Protein AF-0000000084378505 (afdb_homodimer)

Structure (mmCIF, N/CA/C/O backbone):
data_AF-0000000084378505-model_v1
#
loop_
_entity.id
_entity.type
_entity.pdbx_description
1 polymer Glyoxalase
#
loop_
_atom_site.group_PDB
_atom_site.id
_atom_site.type_symbol
_atom_site.label_atom_id
_atom_site.label_alt_id
_atom_site.label_comp_id
_atom_site.label_asym_id
_atom_site.label_entity_id
_atom_site.label_seq_id
_atom_site.pdbx_PDB_ins_code
_atom_site.Cartn_x
_atom_site.Cartn_y
_atom_site.Cartn_z
_atom_site.occupancy
_atom_site.B_iso_or_equiv
_atom_site.auth_seq_id
_atom_site.auth_comp_id
_atom_site.auth_asym_id
_atom_site.auth_atom_id
_atom_site.pdbx_PDB_model_num
ATOM 1 N N . MET A 1 1 ? 23.75 3.354 15.5 1 45.75 1 MET A N 1
ATOM 2 C CA . MET A 1 1 ? 22.609 3.09 16.359 1 45.75 1 MET A CA 1
ATOM 3 C C . MET A 1 1 ? 21.531 2.301 15.609 1 45.75 1 MET A C 1
ATOM 5 O O . MET A 1 1 ? 21.297 2.543 14.43 1 45.75 1 MET A O 1
ATOM 9 N N . ASN A 1 2 ? 21.234 1.125 16.031 1 55 2 ASN A N 1
ATOM 10 C CA . ASN A 1 2 ? 20.312 0.239 15.328 1 55 2 ASN A CA 1
ATOM 11 C C . ASN A 1 2 ? 18.922 0.862 15.203 1 55 2 ASN A C 1
ATOM 13 O O . ASN A 1 2 ? 18.344 1.305 16.188 1 55 2 ASN A O 1
ATOM 17 N N . ASN A 1 3 ? 18.531 1.315 14.055 1 73.94 3 ASN A N 1
ATOM 18 C CA . ASN A 1 3 ? 17.219 1.909 13.828 1 73.94 3 ASN A CA 1
ATOM 19 C C . ASN A 1 3 ? 16.109 0.903 14.07 1 73.94 3 ASN A C 1
ATOM 21 O O . ASN A 1 3 ? 16.141 -0.218 13.562 1 73.94 3 ASN A O 1
ATOM 25 N N . TYR A 1 4 ? 15.391 1.123 15.188 1 87.62 4 TYR A N 1
ATOM 26 C CA . TYR A 1 4 ? 14.195 0.293 15.336 1 87.62 4 TYR A CA 1
ATOM 27 C C . TYR A 1 4 ? 13.344 0.326 14.07 1 87.62 4 TYR A C 1
ATOM 29 O O . TYR A 1 4 ? 13.102 1.396 13.508 1 87.62 4 TYR A O 1
ATOM 37 N N . PRO A 1 5 ? 13.086 -0.863 13.531 1 93.38 5 PRO A N 1
ATOM 38 C CA . PRO A 1 5 ? 12.297 -0.871 12.297 1 93.38 5 PRO A CA 1
ATOM 39 C C . PRO A 1 5 ? 10.922 -0.224 12.461 1 93.38 5 PRO A C 1
ATOM 41 O O . PRO A 1 5 ? 10.227 -0.49 13.445 1 93.38 5 PRO A O 1
ATOM 44 N N . ARG A 1 6 ? 10.625 0.594 11.641 1 95.56 6 ARG A N 1
ATOM 45 C CA . ARG A 1 6 ? 9.328 1.275 11.688 1 95.56 6 ARG A CA 1
ATOM 46 C C . ARG A 1 6 ? 8.195 0.326 11.312 1 95.56 6 ARG A C 1
ATOM 48 O O . ARG A 1 6 ? 8.383 -0.59 10.508 1 95.56 6 ARG A O 1
ATOM 55 N N . THR A 1 7 ? 7.074 0.613 11.859 1 97.38 7 THR A N 1
ATOM 56 C CA . THR A 1 7 ? 5.887 -0.2 11.617 1 97.38 7 THR A CA 1
ATOM 57 C C . THR A 1 7 ? 5.027 0.407 10.516 1 97.38 7 THR A C 1
ATOM 59 O O . THR A 1 7 ? 5.164 1.59 10.195 1 97.38 7 THR A O 1
ATOM 62 N N . PHE A 1 8 ? 4.266 -0.463 9.898 1 98.44 8 PHE A N 1
ATOM 63 C CA . PHE A 1 8 ? 3.342 -0.087 8.836 1 98.44 8 PHE A CA 1
ATOM 64 C C . PHE A 1 8 ? 2.053 0.487 9.406 1 98.44 8 PHE A C 1
ATOM 66 O O . PHE A 1 8 ? 1.534 -0.019 10.406 1 98.44 8 PHE A O 1
ATOM 73 N N . SER A 1 9 ? 1.542 1.57 8.836 1 98.56 9 SER A N 1
ATOM 74 C CA . SER A 1 9 ? 0.327 2.209 9.336 1 98.56 9 SER A CA 1
ATOM 75 C C . SER A 1 9 ? -0.869 1.892 8.438 1 98.56 9 SER A C 1
ATOM 77 O O . SER A 1 9 ? -1.821 1.242 8.875 1 98.56 9 SER A O 1
ATOM 79 N N . HIS A 1 10 ? -0.812 2.373 7.203 1 98.88 10 HIS A N 1
ATOM 80 C CA . HIS A 1 10 ? -1.982 2.213 6.348 1 98.88 10 HIS A CA 1
ATOM 81 C C . HIS A 1 10 ? -1.616 2.379 4.879 1 98.88 10 HIS A C 1
ATOM 83 O O . HIS A 1 10 ? -0.48 2.73 4.551 1 98.88 10 HIS A O 1
ATOM 89 N N . ILE A 1 11 ? -2.555 2.059 4.012 1 98.88 11 ILE A N 1
ATOM 90 C CA . ILE A 1 11 ? -2.496 2.426 2.6 1 98.88 11 ILE A CA 1
ATOM 91 C C . ILE A 1 11 ? -3.617 3.41 2.275 1 98.88 11 ILE A C 1
ATOM 93 O O . ILE A 1 11 ? -4.625 3.469 2.982 1 98.88 11 ILE A O 1
ATOM 97 N N . GLY A 1 12 ? -3.375 4.16 1.251 1 98.81 12 GLY A N 1
ATOM 98 C CA . GLY A 1 12 ? -4.406 4.973 0.628 1 98.81 12 GLY A CA 1
ATOM 99 C C . GLY A 1 12 ? -4.797 4.484 -0.754 1 98.81 12 GLY A C 1
ATOM 100 O O . GLY A 1 12 ? -3.934 4.23 -1.597 1 98.81 12 GLY A O 1
ATOM 101 N N . ILE A 1 13 ? -6.086 4.363 -1.001 1 98.81 13 ILE A N 1
ATOM 102 C CA . ILE A 1 13 ? -6.562 3.951 -2.318 1 98.81 13 ILE A CA 1
ATOM 103 C C . ILE A 1 13 ? -7.582 4.961 -2.838 1 98.81 13 ILE A C 1
ATOM 105 O O . ILE A 1 13 ? -8.289 5.602 -2.053 1 98.81 13 ILE A O 1
ATOM 109 N N . SER A 1 14 ? -7.574 5.102 -4.137 1 98.69 14 SER A N 1
ATOM 110 C CA . SER A 1 14 ? -8.57 5.902 -4.836 1 98.69 14 SER A CA 1
ATOM 111 C C . SER A 1 14 ? -9.562 5.016 -5.586 1 98.69 14 SER A C 1
ATOM 113 O O . SER A 1 14 ? -9.164 4.059 -6.25 1 98.69 14 SER A O 1
ATOM 115 N N . VAL A 1 15 ? -10.805 5.316 -5.43 1 98.75 15 VAL A N 1
ATOM 116 C CA . VAL A 1 15 ? -11.875 4.555 -6.062 1 98.75 15 VAL A CA 1
ATOM 117 C C . VAL A 1 15 ? -12.898 5.512 -6.684 1 98.75 15 VAL A C 1
ATOM 119 O O . VAL A 1 15 ? -12.961 6.684 -6.309 1 98.75 15 VAL A O 1
ATOM 122 N N . PRO A 1 16 ? -13.734 5.027 -7.598 1 98.56 16 PRO A N 1
ATOM 123 C CA . PRO A 1 16 ? -14.727 5.895 -8.227 1 98.56 16 PRO A CA 1
ATOM 124 C C . PRO A 1 16 ? -15.961 6.109 -7.352 1 98.56 16 PRO A C 1
ATOM 126 O O . PRO A 1 16 ? -16.75 7.027 -7.598 1 98.56 16 PRO A O 1
ATOM 129 N N . ASP A 1 17 ? -16.219 5.23 -6.367 1 98.56 17 ASP A N 1
ATOM 130 C CA . ASP A 1 17 ? -17.391 5.277 -5.496 1 98.56 17 ASP A CA 1
ATOM 131 C C . ASP A 1 17 ? -17.078 4.711 -4.117 1 98.56 17 ASP A C 1
ATOM 133 O O . ASP A 1 17 ? -17.016 3.494 -3.938 1 98.56 17 ASP A O 1
ATOM 137 N N . VAL A 1 18 ? -16.969 5.574 -3.135 1 98.62 18 VAL A N 1
ATOM 138 C CA . VAL A 1 18 ? -16.5 5.18 -1.812 1 98.62 18 VAL A CA 1
ATOM 139 C C . VAL A 1 18 ? -17.547 4.32 -1.121 1 98.62 18 VAL A C 1
ATOM 141 O O . VAL A 1 18 ? -17.219 3.379 -0.397 1 98.62 18 VAL A O 1
ATOM 144 N N . GLU A 1 19 ? -18.812 4.645 -1.276 1 98.69 19 GLU A N 1
ATOM 145 C CA . GLU A 1 19 ? -19.875 3.859 -0.655 1 98.69 19 GLU A CA 1
ATOM 146 C C . GLU A 1 19 ? -19.844 2.408 -1.127 1 98.69 19 GLU A C 1
ATOM 148 O O . GLU A 1 19 ? -19.891 1.484 -0.313 1 98.69 19 GLU A O 1
ATOM 153 N N . LYS A 1 20 ? -19.719 2.211 -2.387 1 98.75 20 LYS A N 1
ATOM 154 C CA . LYS A 1 20 ? -19.641 0.866 -2.951 1 98.75 20 LYS A CA 1
ATOM 155 C C . LYS A 1 20 ? -18.359 0.164 -2.529 1 98.75 20 LYS A C 1
ATOM 157 O O . LYS A 1 20 ? -18.344 -1.052 -2.322 1 98.75 20 LYS A O 1
ATOM 162 N N . ALA A 1 21 ? -17.281 0.935 -2.463 1 98.75 21 ALA A N 1
ATOM 163 C CA . ALA A 1 21 ? -16.016 0.35 -2.029 1 98.75 21 ALA A CA 1
ATOM 164 C C . ALA A 1 21 ? -16.109 -0.158 -0.593 1 98.75 21 ALA A C 1
ATOM 166 O O . ALA A 1 21 ? -15.664 -1.27 -0.291 1 98.75 21 ALA A O 1
ATOM 167 N N . VAL A 1 22 ? -16.656 0.656 0.272 1 98.38 22 VAL A N 1
ATOM 168 C CA . VAL A 1 22 ? -16.812 0.261 1.668 1 98.38 22 VAL A CA 1
ATOM 169 C C . VAL A 1 22 ? -17.672 -1.001 1.755 1 98.38 22 VAL A C 1
ATOM 171 O O . VAL A 1 22 ? -17.359 -1.916 2.521 1 98.38 22 VAL A O 1
ATOM 174 N N . GLU A 1 23 ? -18.703 -1.038 0.984 1 98 23 GLU A N 1
ATOM 175 C CA . GLU A 1 23 ? -19.562 -2.225 0.951 1 98 23 GLU A CA 1
ATOM 176 C C . GLU A 1 23 ? -18.781 -3.453 0.493 1 98 23 GLU A C 1
ATOM 178 O O . GLU A 1 23 ? -18.844 -4.512 1.118 1 98 23 GLU A O 1
ATOM 183 N N . PHE A 1 24 ? -18.031 -3.338 -0.572 1 98.5 24 PHE A N 1
ATOM 184 C CA . PHE A 1 24 ? -17.25 -4.441 -1.103 1 98.5 24 PHE A CA 1
ATOM 185 C C . PHE A 1 24 ? -16.234 -4.934 -0.07 1 98.5 24 PHE A C 1
ATOM 187 O O . PHE A 1 24 ? -16.203 -6.121 0.253 1 98.5 24 PHE A O 1
ATOM 194 N N . TYR A 1 25 ? -15.422 -4.059 0.493 1 98.44 25 TYR A N 1
ATOM 195 C CA . TYR A 1 25 ? -14.328 -4.457 1.37 1 98.44 25 TYR A CA 1
ATOM 196 C C . TYR A 1 25 ? -14.852 -4.945 2.713 1 98.44 25 TYR A C 1
ATOM 198 O O . TYR A 1 25 ? -14.25 -5.816 3.344 1 98.44 25 TYR A O 1
ATOM 206 N N . SER A 1 26 ? -16 -4.406 3.146 1 97.44 26 SER A N 1
ATOM 207 C CA . SER A 1 26 ? -16.641 -4.934 4.352 1 97.44 26 SER A CA 1
ATOM 208 C C . SER A 1 26 ? -17.156 -6.352 4.133 1 97.44 26 SER A C 1
ATOM 210 O O . SER A 1 26 ? -16.906 -7.242 4.945 1 97.44 26 SER A O 1
ATOM 212 N N . SER A 1 27 ? -17.781 -6.602 3.047 1 97.19 27 SER A N 1
ATOM 213 C CA . SER A 1 27 ? -18.453 -7.875 2.787 1 97.19 27 SER A CA 1
ATOM 214 C C . SER A 1 27 ? -17.453 -8.945 2.371 1 97.19 27 SER A C 1
ATOM 216 O O . SER A 1 27 ? -17.578 -10.109 2.768 1 97.19 27 SER A O 1
ATOM 218 N N . VAL A 1 28 ? -16.469 -8.578 1.623 1 98 28 VAL A N 1
ATOM 219 C CA . VAL A 1 28 ? -15.586 -9.555 1.002 1 98 28 VAL A CA 1
ATOM 220 C C . VAL A 1 28 ? -14.359 -9.773 1.883 1 98 28 VAL A C 1
ATOM 222 O O . VAL A 1 28 ? -13.945 -10.906 2.115 1 98 28 VAL A O 1
ATOM 225 N N . MET A 1 29 ? -13.828 -8.695 2.398 1 98 29 MET A N 1
ATOM 226 C CA . MET A 1 29 ? -12.602 -8.781 3.189 1 98 29 MET A CA 1
ATOM 227 C C . MET A 1 29 ? -12.922 -8.836 4.68 1 98 29 MET A C 1
ATOM 229 O O . MET A 1 29 ? -12.07 -9.211 5.488 1 98 29 MET A O 1
ATOM 233 N N . GLY A 1 30 ? -14.141 -8.367 5.055 1 97.44 30 GLY A N 1
ATOM 234 C CA . GLY A 1 30 ? -14.516 -8.312 6.461 1 97.44 30 GLY A CA 1
ATOM 235 C C . GLY A 1 30 ? -13.906 -7.133 7.195 1 97.44 30 GLY A C 1
ATOM 236 O O . GLY A 1 30 ? -13.859 -7.125 8.43 1 97.44 30 GLY A O 1
ATOM 237 N N . TRP A 1 31 ? -13.422 -6.172 6.531 1 97.44 31 TRP A N 1
ATOM 238 C CA . TRP A 1 31 ? -12.727 -5.066 7.184 1 97.44 31 TRP A CA 1
ATOM 239 C C . TRP A 1 31 ? -13.703 -4.195 7.965 1 97.44 31 TRP A C 1
ATOM 241 O O . TRP A 1 31 ? -14.867 -4.051 7.578 1 97.44 31 TRP A O 1
ATOM 251 N N . TYR A 1 32 ? -13.164 -3.619 9.039 1 95.44 32 TYR A N 1
ATOM 252 C CA . TYR A 1 32 ? -13.961 -2.775 9.922 1 95.44 32 TYR A CA 1
ATOM 253 C C . TYR A 1 32 ? -14.031 -1.348 9.391 1 95.44 32 TYR A C 1
ATOM 255 O O . TYR A 1 32 ? -13.016 -0.769 9.008 1 95.44 32 TYR A O 1
ATOM 263 N N . GLN A 1 33 ? -15.227 -0.842 9.398 1 95.12 33 GLN A N 1
ATOM 264 C CA . GLN A 1 33 ? -15.352 0.58 9.094 1 95.12 33 GLN A CA 1
ATOM 265 C C . GLN A 1 33 ? -15.07 1.43 10.328 1 95.12 33 GLN A C 1
ATOM 267 O O . GLN A 1 33 ? -15.688 1.242 11.375 1 95.12 33 GLN A O 1
ATOM 272 N N . ILE A 1 34 ? -14.148 2.301 10.242 1 94.88 34 ILE A N 1
ATOM 273 C CA . ILE A 1 34 ? -13.742 3.156 11.352 1 94.88 34 ILE A CA 1
ATOM 274 C C . ILE A 1 34 ? -14.406 4.523 11.219 1 94.88 34 ILE A C 1
ATOM 276 O O . ILE A 1 34 ? -14.688 5.18 12.227 1 94.88 34 ILE A O 1
ATOM 280 N N . MET A 1 35 ? -14.523 4.953 10.047 1 95.06 35 MET A N 1
ATOM 281 C CA . MET A 1 35 ? -15.18 6.211 9.703 1 95.06 35 MET A CA 1
ATOM 282 C C . MET A 1 35 ? -16.031 6.055 8.438 1 95.06 35 MET A C 1
ATOM 284 O O . MET A 1 35 ? -15.539 5.574 7.418 1 95.06 35 MET A O 1
ATOM 288 N N . LYS A 1 36 ? -17.312 6.426 8.508 1 96.5 36 LYS A N 1
ATOM 289 C CA . LYS A 1 36 ? -18.219 6.324 7.371 1 96.5 36 LYS A CA 1
ATOM 290 C C . LYS A 1 36 ? -17.828 7.309 6.27 1 96.5 36 LYS A C 1
ATOM 292 O O . LYS A 1 36 ? -17.172 8.312 6.531 1 96.5 36 LYS A O 1
ATOM 297 N N . PRO A 1 37 ? -18.281 6.926 5.07 1 97.81 37 PRO A N 1
ATOM 298 C CA . PRO A 1 37 ? -18.016 7.891 4 1 97.81 37 PRO A CA 1
ATOM 299 C C . PRO A 1 37 ? -18.453 9.312 4.367 1 97.81 37 PRO A C 1
ATOM 301 O O . PRO A 1 37 ? -19.594 9.523 4.793 1 97.81 37 PRO A O 1
ATOM 304 N N . THR A 1 38 ? -17.547 10.211 4.238 1 97.25 38 THR A N 1
ATOM 305 C CA . THR A 1 38 ? -17.734 11.602 4.621 1 97.25 38 THR A CA 1
ATOM 306 C C . THR A 1 38 ? -17.25 12.539 3.525 1 97.25 38 THR A C 1
ATOM 308 O O . THR A 1 38 ? -16.188 12.32 2.938 1 97.25 38 THR A O 1
ATOM 311 N N . VAL A 1 39 ? -18.031 13.57 3.285 1 97.38 39 VAL A N 1
ATOM 312 C CA . VAL A 1 39 ? -17.656 14.555 2.271 1 97.38 39 VAL A CA 1
ATOM 313 C C . VAL A 1 39 ? -16.734 15.602 2.879 1 97.38 39 VAL A C 1
ATOM 315 O O . VAL A 1 39 ? -17.016 16.156 3.943 1 97.38 39 VAL A O 1
ATOM 318 N N . ILE A 1 40 ? -15.617 15.812 2.26 1 96.94 40 ILE A N 1
ATOM 319 C CA . ILE A 1 40 ? -14.711 16.906 2.6 1 96.94 40 ILE A CA 1
ATOM 320 C C . ILE A 1 40 ? -14.781 17.984 1.53 1 96.94 40 ILE A C 1
ATOM 322 O O . ILE A 1 40 ? -14.562 17.719 0.347 1 96.94 40 ILE A O 1
ATOM 326 N N . THR A 1 41 ? -15.125 19.156 1.954 1 97.44 41 THR A N 1
ATOM 327 C CA . THR A 1 41 ? -15.219 20.281 1.037 1 97.44 41 THR A CA 1
ATOM 328 C C . THR A 1 41 ? -13.977 21.156 1.132 1 97.44 41 THR A C 1
ATOM 330 O O . THR A 1 41 ? -13.484 21.438 2.229 1 97.44 41 THR A O 1
ATOM 333 N N . GLU A 1 42 ? -13.531 21.547 -0.02 1 97.25 42 GLU A N 1
ATOM 334 C CA . GLU A 1 42 ? -12.336 22.391 -0.059 1 97.25 42 GLU A CA 1
ATOM 335 C C . GLU A 1 42 ? -12.555 23.688 0.693 1 97.25 42 GLU A C 1
ATOM 337 O O . GLU A 1 42 ? -13.516 24.422 0.422 1 97.25 42 GLU A O 1
ATOM 342 N N . GLU A 1 43 ? -11.727 23.938 1.638 1 95.94 43 GLU A N 1
ATOM 343 C CA . GLU A 1 43 ? -11.68 25.172 2.424 1 95.94 43 GLU A CA 1
ATOM 344 C C . GLU A 1 43 ? -10.336 25.328 3.127 1 95.94 43 GLU A C 1
ATOM 346 O O . GLU A 1 43 ? -9.523 24.391 3.129 1 95.94 43 GLU A O 1
ATOM 351 N N . SER A 1 44 ? -10.016 26.453 3.521 1 94.25 44 SER A N 1
ATOM 352 C CA . SER A 1 44 ? -8.703 26.672 4.121 1 94.25 44 SER A CA 1
ATOM 353 C C . SER A 1 44 ? -8.828 27.109 5.574 1 94.25 44 SER A C 1
ATOM 355 O O . SER A 1 44 ? -7.824 27.453 6.211 1 94.25 44 SER A O 1
ATOM 357 N N . ASP A 1 45 ? -9.953 27.078 6.16 1 94.44 45 ASP A N 1
ATOM 358 C CA . ASP A 1 45 ? -10.195 27.688 7.465 1 94.44 45 ASP A CA 1
ATOM 359 C C . ASP A 1 45 ? -9.906 26.688 8.594 1 94.44 45 ASP A C 1
ATOM 361 O O . ASP A 1 45 ? -9.734 27.094 9.75 1 94.44 45 ASP A O 1
ATOM 365 N N . THR A 1 46 ? -10.008 25.469 8.32 1 91.62 46 THR A N 1
ATOM 366 C CA . THR A 1 46 ? -9.797 24.438 9.344 1 91.62 46 THR A CA 1
ATOM 367 C C . THR A 1 46 ? -8.453 23.75 9.148 1 91.62 46 THR A C 1
ATOM 369 O O . THR A 1 46 ? -7.902 23.75 8.047 1 91.62 46 THR A O 1
ATOM 372 N N . PRO A 1 47 ? -7.918 23.094 10.203 1 90.12 47 PRO A N 1
ATOM 373 C CA . PRO A 1 47 ? -6.676 22.328 10.078 1 90.12 47 PRO A CA 1
ATOM 374 C C . PRO A 1 47 ? -6.766 21.219 9.031 1 90.12 47 PRO A C 1
ATOM 376 O O . PRO A 1 47 ? -5.832 21.031 8.25 1 90.12 47 PRO A O 1
ATOM 379 N N . ILE A 1 48 ? -7.828 20.578 9.008 1 88.81 48 ILE A N 1
ATOM 380 C CA . ILE A 1 48 ? -8.008 19.469 8.07 1 88.81 48 ILE A CA 1
ATOM 381 C C . ILE A 1 48 ? -8.07 20.016 6.645 1 88.81 48 ILE A C 1
ATOM 383 O O . ILE A 1 48 ? -7.496 19.438 5.723 1 88.81 48 ILE A O 1
ATOM 387 N N . GLY A 1 49 ? -8.805 21.109 6.516 1 93.31 49 GLY A N 1
ATOM 388 C CA . GLY A 1 49 ? -8.844 21.75 5.211 1 93.31 49 GLY A CA 1
ATOM 389 C C . GLY A 1 49 ? -7.473 22.156 4.699 1 93.31 49 GLY A C 1
ATOM 390 O O . GLY A 1 49 ? -7.141 21.906 3.537 1 93.31 49 GLY A O 1
ATOM 391 N N . GLN A 1 50 ? -6.715 22.75 5.523 1 94.44 50 GLN A N 1
ATOM 392 C CA . GLN A 1 50 ? -5.359 23.141 5.164 1 94.44 50 GLN A CA 1
ATOM 393 C C . GLN A 1 50 ? -4.5 21.922 4.828 1 94.44 50 GLN A C 1
ATOM 395 O O . GLN A 1 50 ? -3.705 21.969 3.889 1 94.44 50 GLN A O 1
ATOM 400 N N . MET A 1 51 ? -4.645 20.938 5.637 1 95.38 51 MET A N 1
ATOM 401 C CA . MET A 1 51 ? -3.91 19.703 5.398 1 95.38 51 MET A CA 1
ATOM 402 C C . MET A 1 51 ? -4.219 19.141 4.012 1 95.38 51 MET A C 1
ATOM 404 O O . MET A 1 51 ? -3.307 18.766 3.271 1 95.38 51 MET A O 1
ATOM 408 N N . CYS A 1 52 ? -5.453 19.078 3.641 1 96 52 CYS A N 1
ATOM 409 C CA . CYS A 1 52 ? -5.863 18.578 2.336 1 96 52 CYS A CA 1
ATOM 410 C C . CYS A 1 52 ? -5.27 19.422 1.211 1 96 52 CYS A C 1
ATOM 412 O O . CYS A 1 52 ? -4.828 18.875 0.195 1 96 52 CYS A O 1
ATOM 414 N N . ILE A 1 53 ? -5.293 20.734 1.381 1 96.44 53 ILE A N 1
ATOM 415 C CA . ILE A 1 53 ? -4.73 21.625 0.376 1 96.44 53 ILE A CA 1
ATOM 416 C C . ILE A 1 53 ? -3.229 21.391 0.257 1 96.44 53 ILE A C 1
ATOM 418 O O . ILE A 1 53 ? -2.678 21.406 -0.846 1 96.44 53 ILE A O 1
ATOM 422 N N . ASP A 1 54 ? -2.527 21.203 1.395 1 96.69 54 ASP A N 1
ATOM 423 C CA . ASP A 1 54 ? -1.098 20.922 1.385 1 96.69 54 ASP A CA 1
ATOM 424 C C . ASP A 1 54 ? -0.803 19.641 0.605 1 96.69 54 ASP A C 1
ATOM 426 O O . ASP A 1 54 ? 0.233 19.531 -0.054 1 96.69 54 ASP A O 1
ATOM 430 N N . VAL A 1 55 ? -1.688 18.656 0.677 1 95.19 55 VAL A N 1
ATOM 431 C CA . VAL A 1 55 ? -1.46 17.344 0.101 1 95.19 55 VAL A CA 1
ATOM 432 C C . VAL A 1 55 ? -1.85 17.344 -1.375 1 95.19 55 VAL A C 1
ATOM 434 O O . VAL A 1 55 ? -1.088 16.875 -2.227 1 95.19 55 VAL A O 1
ATOM 437 N N . PHE A 1 56 ? -3.018 17.875 -1.719 1 95.81 56 PHE A N 1
ATOM 438 C CA . PHE A 1 56 ? -3.627 17.656 -3.025 1 95.81 56 PHE A CA 1
ATOM 439 C C . PHE A 1 56 ? -3.602 18.922 -3.861 1 95.81 56 PHE A C 1
ATOM 441 O O . PHE A 1 56 ? -3.988 18.922 -5.031 1 95.81 56 PHE A O 1
ATOM 448 N N . GLY A 1 57 ? -3.104 20.031 -3.252 1 95.25 57 GLY A N 1
ATOM 449 C CA . GLY A 1 57 ? -3.221 21.328 -3.916 1 95.25 57 GLY A CA 1
ATOM 450 C C . GLY A 1 57 ? -4.609 21.922 -3.816 1 95.25 57 GLY A C 1
ATOM 451 O O . GLY A 1 57 ? -5.336 21.656 -2.855 1 95.25 57 GLY A O 1
ATOM 452 N N . SER A 1 58 ? -4.891 22.859 -4.711 1 95.56 58 SER A N 1
ATOM 453 C CA . SER A 1 58 ? -6.188 23.531 -4.75 1 95.56 58 SER A CA 1
ATOM 454 C C . SER A 1 58 ? -6.973 23.141 -6 1 95.56 58 SER A C 1
ATOM 456 O O . SER A 1 58 ? -6.418 22.531 -6.922 1 95.56 58 SER A O 1
ATOM 458 N N . GLY A 1 59 ? -8.312 23.328 -5.918 1 94.62 59 GLY A N 1
ATOM 459 C CA . GLY A 1 59 ? -9.117 23.141 -7.113 1 94.62 59 GLY A CA 1
ATOM 460 C C . GLY A 1 59 ? -9.812 21.797 -7.172 1 94.62 59 GLY A C 1
ATOM 461 O O . GLY A 1 59 ? -10.375 21.422 -8.203 1 94.62 59 GLY A O 1
ATOM 462 N N . TRP A 1 60 ? -9.758 21.062 -6.039 1 92.62 60 TRP A N 1
ATOM 463 C CA . TRP A 1 60 ? -10.367 19.734 -6.055 1 92.62 60 TRP A CA 1
ATOM 464 C C . TRP A 1 60 ? -11.828 19.797 -5.621 1 92.62 60 TRP A C 1
ATOM 466 O O . TRP A 1 60 ? -12.578 18.844 -5.789 1 92.62 60 TRP A O 1
ATOM 476 N N . GLY A 1 61 ? -12.336 21 -5.145 1 95.75 61 GLY A N 1
ATOM 477 C CA . GLY A 1 61 ? -13.727 21.203 -4.785 1 95.75 61 GLY A CA 1
ATOM 478 C C . GLY A 1 61 ? -14.172 20.359 -3.604 1 95.75 61 GLY A C 1
ATOM 479 O O . GLY A 1 61 ? -14.25 20.859 -2.477 1 95.75 61 GLY A O 1
ATOM 480 N N . SER A 1 62 ? -14.422 19.141 -3.805 1 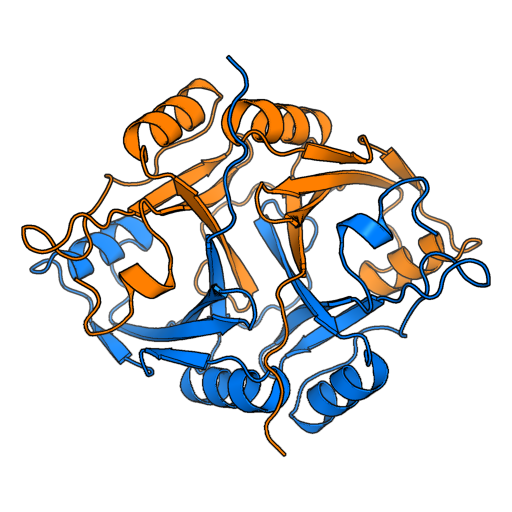97.56 62 SER A N 1
ATOM 481 C CA . SER A 1 62 ? -14.758 18.219 -2.727 1 97.56 62 SER A CA 1
ATOM 482 C C . SER A 1 62 ? -14.359 16.781 -3.074 1 97.56 62 SER A C 1
ATOM 484 O O . SER A 1 62 ? -14.125 16.469 -4.242 1 97.56 62 SER A O 1
ATOM 486 N N . PHE A 1 63 ? -14.234 16.016 -2.066 1 98.12 63 PHE A N 1
ATOM 487 C CA . PHE A 1 63 ? -14.078 14.578 -2.219 1 98.12 63 PHE A CA 1
ATOM 488 C C . PHE A 1 63 ? -14.734 13.836 -1.063 1 98.12 63 PHE A C 1
ATOM 490 O O . PHE A 1 63 ? -15.172 14.453 -0.088 1 98.12 63 PHE A O 1
ATOM 497 N N . LYS A 1 64 ? -14.953 12.586 -1.209 1 98.38 64 LYS A N 1
ATOM 498 C CA . LYS A 1 64 ? -15.422 11.727 -0.127 1 98.38 64 LYS A CA 1
ATOM 499 C C . LYS A 1 64 ? -14.297 10.836 0.391 1 98.38 64 LYS A C 1
ATOM 501 O O . LYS A 1 64 ? -13.43 10.422 -0.374 1 98.38 64 LYS A O 1
ATOM 506 N N . ILE A 1 65 ? -14.383 10.531 1.632 1 98.19 65 ILE A N 1
ATOM 507 C CA . ILE A 1 65 ? -13.352 9.711 2.252 1 98.19 65 ILE A CA 1
ATOM 508 C C . ILE A 1 65 ? -13.992 8.75 3.256 1 98.19 65 ILE A C 1
ATOM 510 O O . ILE A 1 65 ? -14.992 9.094 3.896 1 98.19 65 ILE A O 1
ATOM 514 N N . ALA A 1 66 ? -13.523 7.586 3.357 1 98.19 66 ALA A N 1
ATOM 515 C CA . ALA A 1 66 ? -13.852 6.617 4.398 1 98.19 66 ALA A CA 1
ATOM 516 C C . ALA A 1 66 ? -12.586 5.953 4.949 1 98.19 66 ALA A C 1
ATOM 518 O O . ALA A 1 66 ? -11.555 5.914 4.277 1 98.19 66 ALA A O 1
ATOM 519 N N . HIS A 1 67 ? -12.641 5.516 6.168 1 97.88 67 HIS A N 1
ATOM 520 C CA . HIS A 1 67 ? -11.523 4.82 6.805 1 97.88 67 HIS A CA 1
ATOM 521 C C . HIS A 1 67 ? -11.945 3.434 7.281 1 97.88 67 HIS A C 1
ATOM 523 O O . HIS A 1 67 ? -12.977 3.281 7.934 1 97.88 67 HIS A O 1
ATOM 529 N N . MET A 1 68 ? -11.156 2.475 6.934 1 97.81 68 MET A N 1
ATOM 530 C CA . MET A 1 68 ? -11.367 1.101 7.383 1 97.81 68 MET A CA 1
ATOM 531 C C . MET A 1 68 ? -10.102 0.539 8.023 1 97.81 68 MET A C 1
ATOM 533 O O . MET A 1 68 ? -9.031 1.148 7.945 1 97.81 68 MET A O 1
ATOM 537 N N . SER A 1 69 ? -10.234 -0.589 8.711 1 97.38 69 SER A N 1
ATOM 538 C CA . SER A 1 69 ? -9.117 -1.296 9.328 1 97.38 69 SER A CA 1
ATOM 539 C C . SER A 1 69 ? -9.188 -2.793 9.047 1 97.38 69 SER A C 1
ATOM 541 O O . SER A 1 69 ? -10.266 -3.389 9.086 1 97.38 69 SER A O 1
ATOM 543 N N . THR A 1 70 ? -8 -3.375 8.82 1 97.62 70 THR A N 1
ATOM 544 C CA . THR A 1 70 ? -7.902 -4.816 8.625 1 97.62 70 THR A CA 1
ATOM 545 C C . THR A 1 70 ? -7.914 -5.547 9.969 1 97.62 70 THR A C 1
ATOM 547 O O . THR A 1 70 ? -7.926 -4.918 11.023 1 97.62 70 THR A O 1
ATOM 550 N N . GLY A 1 71 ? -7.906 -6.859 9.875 1 94.5 71 GLY A N 1
ATOM 551 C CA . GLY A 1 71 ? -7.949 -7.68 11.07 1 94.5 71 GLY A CA 1
ATOM 552 C C . GLY A 1 71 ? -6.723 -7.516 11.953 1 94.5 71 GLY A C 1
ATOM 553 O O . GLY A 1 71 ? -6.75 -7.848 13.141 1 94.5 71 GLY A O 1
ATOM 554 N N . ASP A 1 72 ? -5.672 -7.008 11.391 1 95.69 72 ASP A N 1
ATOM 555 C CA . ASP A 1 72 ? -4.418 -6.832 12.117 1 95.69 72 ASP A CA 1
ATOM 556 C C . ASP A 1 72 ? -4.051 -5.355 12.234 1 95.69 72 ASP A C 1
ATOM 558 O O . ASP A 1 72 ? -2.871 -5.004 12.305 1 95.69 72 ASP A O 1
ATOM 562 N N . ARG A 1 73 ? -5.012 -4.43 12.039 1 95.19 73 ARG A N 1
ATOM 563 C CA . ARG A 1 73 ? -4.957 -3.031 12.461 1 95.19 73 ARG A CA 1
ATOM 564 C C . ARG A 1 73 ? -4.238 -2.176 11.422 1 95.19 73 ARG A C 1
ATOM 566 O O . ARG A 1 73 ? -3.758 -1.084 11.734 1 95.19 73 ARG A O 1
ATOM 573 N N . ILE A 1 74 ? -4.055 -2.727 10.258 1 98.25 74 ILE A N 1
ATOM 574 C CA . ILE A 1 74 ? -3.592 -1.89 9.156 1 98.25 74 ILE A CA 1
ATOM 575 C C . ILE A 1 74 ? -4.758 -1.073 8.602 1 98.25 74 ILE A C 1
ATOM 577 O O . ILE A 1 74 ? -5.832 -1.618 8.336 1 98.25 74 ILE A O 1
ATOM 581 N N . GLY A 1 75 ? -4.527 0.248 8.477 1 98.38 75 GLY A N 1
ATOM 582 C CA . GLY A 1 75 ? -5.57 1.123 7.965 1 98.38 75 GLY A CA 1
ATOM 583 C C . GLY A 1 75 ? -5.715 1.05 6.453 1 98.38 75 GLY A C 1
ATOM 584 O O . GLY A 1 75 ? -4.73 0.834 5.742 1 98.38 75 GLY A O 1
ATOM 585 N N . VAL A 1 76 ? -6.906 1.253 5.984 1 98.69 76 VAL A N 1
ATOM 586 C CA . VAL A 1 76 ? -7.215 1.463 4.574 1 98.69 76 VAL A CA 1
ATOM 587 C C . VAL A 1 76 ? -7.98 2.773 4.402 1 98.69 76 VAL A C 1
ATOM 589 O O . VAL A 1 76 ? -9.148 2.873 4.789 1 98.69 76 VAL A O 1
ATOM 592 N N . GLU A 1 77 ? -7.289 3.742 3.904 1 98.75 77 GLU A N 1
ATOM 593 C CA . GLU A 1 77 ? -7.859 5.051 3.592 1 98.75 77 GLU A CA 1
ATOM 594 C C . GLU A 1 77 ? -8.43 5.078 2.18 1 98.75 77 GLU A C 1
ATOM 596 O O . GLU A 1 77 ? -7.703 4.883 1.204 1 98.75 77 GLU A O 1
ATOM 601 N N . ILE A 1 78 ? -9.75 5.309 2.061 1 98.81 78 ILE A N 1
ATOM 602 C CA . ILE A 1 78 ? -10.414 5.199 0.767 1 98.81 78 ILE A CA 1
ATOM 603 C C . ILE A 1 78 ? -10.906 6.574 0.323 1 98.81 78 ILE A C 1
ATOM 605 O O . ILE A 1 78 ? -11.703 7.211 1.017 1 98.81 78 ILE A O 1
ATOM 609 N N . PHE A 1 79 ? -10.445 6.992 -0.879 1 98.75 79 PHE A N 1
ATOM 610 C CA . PHE A 1 79 ? -10.805 8.297 -1.421 1 98.75 79 PHE A CA 1
ATOM 611 C C . PHE A 1 79 ? -11.68 8.141 -2.66 1 98.75 79 PHE A C 1
ATOM 613 O O . PHE A 1 79 ? -11.461 7.246 -3.477 1 98.75 79 PHE A O 1
ATOM 620 N N . GLU A 1 80 ? -12.633 8.984 -2.773 1 98.75 80 GLU A N 1
ATOM 621 C CA . GLU A 1 80 ? -13.359 9.242 -4.016 1 98.75 80 GLU A CA 1
ATOM 622 C C . GLU A 1 80 ? -13.195 10.688 -4.461 1 98.75 80 GLU A C 1
ATOM 624 O O . GLU A 1 80 ? -13.766 11.594 -3.855 1 98.75 80 GLU A O 1
ATOM 629 N N . PHE A 1 81 ? -12.445 10.844 -5.508 1 98.25 81 PHE A N 1
ATOM 630 C CA . PHE A 1 81 ? -12.273 12.172 -6.082 1 98.25 81 PHE A CA 1
ATOM 631 C C . PHE A 1 81 ? -13.227 12.383 -7.25 1 98.25 81 PHE A C 1
ATOM 633 O O . PHE A 1 81 ? -13.539 11.438 -7.984 1 98.25 81 PHE A O 1
ATOM 640 N N . LYS A 1 82 ? -13.609 13.617 -7.488 1 96.69 82 LYS A N 1
ATOM 641 C CA . LYS A 1 82 ? -14.57 13.945 -8.539 1 96.69 82 LYS A CA 1
ATOM 642 C C . LYS A 1 82 ? -14.008 13.594 -9.914 1 96.69 82 LYS A C 1
ATOM 644 O O . LYS A 1 82 ? -14.758 13.172 -10.805 1 96.69 82 LYS A O 1
ATOM 649 N N . ASN A 1 83 ? -12.766 13.75 -10.109 1 96.81 83 ASN A N 1
ATOM 650 C CA . ASN A 1 83 ? -12.133 13.5 -11.398 1 96.81 83 ASN A CA 1
ATOM 651 C C . ASN A 1 83 ? -11.469 12.125 -11.445 1 96.81 83 ASN A C 1
ATOM 653 O O . ASN A 1 83 ? -10.477 11.938 -12.148 1 96.81 83 ASN A O 1
ATOM 657 N N . ASN A 1 84 ? -11.977 11.227 -10.656 1 97.88 84 ASN A N 1
ATOM 658 C CA . ASN A 1 84 ? -11.422 9.883 -10.656 1 97.88 84 ASN A CA 1
ATOM 659 C C . ASN A 1 84 ? -11.336 9.312 -12.07 1 97.88 84 ASN A C 1
ATOM 661 O O . ASN A 1 84 ? -12.25 9.5 -12.875 1 97.88 84 ASN A O 1
ATOM 665 N N . GLU A 1 85 ? -10.227 8.578 -12.312 1 96.75 85 GLU A N 1
ATOM 666 C CA . GLU A 1 85 ? -9.984 7.938 -13.602 1 96.75 85 GLU A CA 1
ATOM 667 C C . GLU A 1 85 ? -9.68 6.449 -13.422 1 96.75 85 GLU A C 1
ATOM 669 O O . GLU A 1 85 ? -8.844 6.07 -12.602 1 96.75 85 GLU A O 1
ATOM 674 N N . ARG A 1 86 ? -10.375 5.633 -14.156 1 91.94 86 ARG A N 1
ATOM 675 C CA . ARG A 1 86 ? -10.062 4.207 -14.188 1 91.94 86 ARG A CA 1
ATOM 676 C C . ARG A 1 86 ? -8.734 3.949 -14.891 1 91.94 86 ARG A C 1
ATOM 678 O O . ARG A 1 86 ? -8.469 4.512 -15.953 1 91.94 86 ARG A O 1
ATOM 685 N N . PRO A 1 87 ? -8.008 3.172 -14.258 1 86.25 87 PRO A N 1
ATOM 686 C CA . PRO A 1 87 ? -6.75 2.893 -14.945 1 86.25 87 PRO A CA 1
ATOM 687 C C . PRO A 1 87 ? -6.945 2.09 -16.234 1 86.25 87 PRO A C 1
ATOM 689 O O . PRO A 1 87 ? -7.809 1.214 -16.297 1 86.25 87 PRO A O 1
ATOM 692 N N . LYS A 1 88 ? -6.195 2.434 -17.234 1 85.81 88 LYS A N 1
ATOM 693 C CA . LYS A 1 88 ? -6.266 1.716 -18.5 1 85.81 88 LYS A CA 1
ATOM 694 C C . LYS A 1 88 ? -5.371 0.479 -18.484 1 85.81 88 LYS A C 1
ATOM 696 O O . LYS A 1 88 ? -5.711 -0.549 -19.078 1 85.81 88 LYS A O 1
ATOM 701 N N . ASP A 1 89 ? -4.316 0.581 -17.828 1 89.75 89 ASP A N 1
ATOM 702 C CA . ASP A 1 89 ? -3.324 -0.489 -17.766 1 89.75 89 ASP A CA 1
ATOM 703 C C . ASP A 1 89 ? -2.812 -0.688 -16.344 1 89.75 89 ASP A C 1
ATOM 705 O O . ASP A 1 89 ? -3.02 0.165 -15.484 1 89.75 89 ASP A O 1
ATOM 709 N N . PHE A 1 90 ? -2.348 -1.929 -16.125 1 94.44 90 PHE A N 1
ATOM 710 C CA . PHE A 1 90 ? -1.579 -2.176 -14.906 1 94.44 90 PHE A CA 1
ATOM 711 C C . PHE A 1 90 ? -0.161 -1.636 -15.047 1 94.44 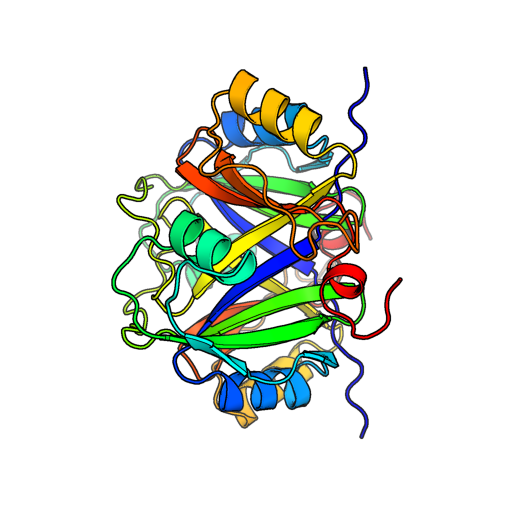90 PHE A C 1
ATOM 713 O O . PHE A 1 90 ? 0.721 -2.32 -15.57 1 94.44 90 PHE A O 1
ATOM 720 N N . GLU A 1 91 ? 0.051 -0.431 -14.523 1 93.75 91 GLU A N 1
ATOM 721 C CA . GLU A 1 91 ? 1.297 0.286 -14.773 1 93.75 91 GLU A CA 1
ATOM 722 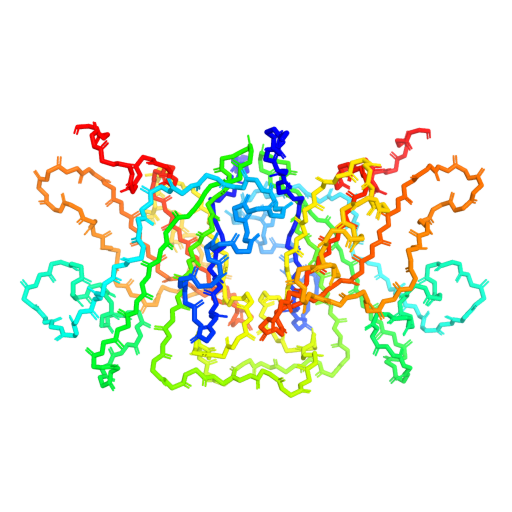C C . GLU A 1 91 ? 2.33 -0.006 -13.688 1 93.75 91 GLU A C 1
ATOM 724 O O . GLU A 1 91 ? 2.863 0.916 -13.07 1 93.75 91 GLU A O 1
ATOM 729 N N . TYR A 1 92 ? 2.701 -1.257 -13.602 1 96.19 92 TYR A N 1
ATOM 730 C CA . TYR A 1 92 ? 3.566 -1.754 -12.539 1 96.19 92 TYR A CA 1
ATOM 731 C C . TYR A 1 92 ? 4.988 -1.225 -12.695 1 96.19 92 TYR A C 1
ATOM 733 O O . TYR A 1 92 ? 5.785 -1.273 -11.758 1 96.19 92 TYR A O 1
ATOM 741 N N . TRP A 1 93 ? 5.391 -0.689 -13.836 1 95.94 93 TRP A N 1
ATOM 742 C CA . TRP A 1 93 ? 6.766 -0.269 -14.086 1 95.94 93 TRP A CA 1
ATOM 743 C C . TRP A 1 93 ? 6.996 1.157 -13.602 1 95.94 93 TRP A C 1
ATOM 745 O O . TRP A 1 93 ? 8.141 1.606 -13.492 1 95.94 93 TRP A O 1
ATOM 755 N N . LYS A 1 94 ? 5.949 1.918 -13.273 1 96.19 94 LYS A N 1
ATOM 756 C CA . LYS A 1 94 ? 6.102 3.295 -12.812 1 96.19 94 LYS A CA 1
ATOM 757 C C . LYS A 1 94 ? 6.473 3.34 -11.336 1 96.19 94 LYS A C 1
ATOM 759 O O . LYS A 1 94 ? 5.93 2.582 -10.531 1 96.19 94 LYS A O 1
ATOM 764 N N . THR A 1 95 ? 7.41 4.242 -11 1 98.06 95 THR A N 1
ATOM 765 C CA . THR A 1 95 ? 7.762 4.441 -9.602 1 98.06 95 THR A CA 1
ATOM 766 C C . THR A 1 95 ? 6.531 4.828 -8.781 1 98.06 95 THR A C 1
ATOM 768 O O . THR A 1 95 ? 5.953 5.898 -8.984 1 98.06 95 THR A O 1
ATOM 771 N N . SER A 1 96 ? 6.102 3.92 -7.891 1 97.56 96 SER A N 1
ATOM 772 C CA . SER A 1 96 ? 4.898 4.074 -7.086 1 97.56 96 SER A CA 1
ATOM 773 C C . SER A 1 96 ? 4.656 2.844 -6.215 1 97.56 96 SER A C 1
ATOM 775 O O . SER A 1 96 ? 5.406 1.87 -6.285 1 97.56 96 SER A O 1
ATOM 777 N N . THR A 1 97 ? 3.797 2.949 -5.258 1 98.19 97 THR A N 1
ATOM 778 C CA . THR A 1 97 ? 3.139 1.776 -4.695 1 98.19 97 THR A CA 1
ATOM 779 C C . THR A 1 97 ? 2.066 1.249 -5.641 1 98.19 97 THR A C 1
ATOM 781 O O . THR A 1 97 ? 1.039 1.898 -5.848 1 98.19 97 THR A O 1
ATOM 784 N N . PHE A 1 98 ? 2.277 0.049 -6.188 1 97.12 98 PHE A N 1
ATOM 785 C CA . PHE A 1 98 ? 1.388 -0.25 -7.305 1 97.12 98 PHE A CA 1
ATOM 786 C C . PHE A 1 98 ? 0.44 -1.39 -6.949 1 97.12 98 PHE A C 1
ATOM 788 O O . PHE A 1 98 ? -0.462 -1.718 -7.723 1 97.12 98 PHE A O 1
ATOM 795 N N . HIS A 1 99 ? 0.625 -2.023 -5.742 1 98.69 99 HIS A N 1
ATOM 796 C CA . HIS A 1 99 ? -0.397 -2.945 -5.258 1 98.69 99 HIS A CA 1
ATOM 797 C C . HIS A 1 99 ? -0.233 -3.213 -3.764 1 98.69 99 HIS A C 1
ATOM 799 O O . HIS A 1 99 ? 0.804 -2.887 -3.182 1 98.69 99 HIS A O 1
ATOM 805 N N . PHE A 1 100 ? -1.341 -3.74 -3.189 1 98.88 100 PHE A N 1
ATOM 806 C CA . PHE A 1 100 ? -1.276 -4.344 -1.863 1 98.88 100 PHE A CA 1
ATOM 807 C C . PHE A 1 100 ? -1.668 -5.816 -1.919 1 98.88 100 PHE A C 1
ATOM 809 O O . PHE A 1 100 ? -1.97 -6.344 -2.99 1 98.88 100 PHE A O 1
ATOM 816 N N . CYS A 1 101 ? -1.494 -6.453 -0.775 1 98.88 101 CYS A N 1
ATOM 817 C CA . CYS A 1 101 ? -1.817 -7.871 -0.671 1 98.88 101 CYS A CA 1
ATOM 818 C C . CYS A 1 101 ? -2.469 -8.188 0.67 1 98.88 101 CYS A C 1
ATOM 820 O O . CYS A 1 101 ? -2.07 -7.637 1.701 1 98.88 101 CYS A O 1
ATOM 822 N N . VAL A 1 102 ? -3.424 -9.055 0.619 1 98.75 102 VAL A N 1
ATOM 823 C CA . VAL A 1 102 ? -4.016 -9.609 1.832 1 98.75 102 VAL A CA 1
ATOM 824 C C . VAL A 1 102 ? -3.66 -11.086 1.952 1 98.75 102 VAL A C 1
ATOM 826 O O . VAL A 1 102 ? -3.174 -11.695 0.996 1 98.75 102 VAL A O 1
ATOM 829 N N . GLN A 1 103 ? -3.85 -11.57 3.156 1 98.31 103 GLN A N 1
ATOM 830 C CA . GLN A 1 103 ? -3.57 -12.977 3.428 1 98.31 103 GLN A CA 1
ATOM 831 C C . GLN A 1 103 ? -4.852 -13.734 3.758 1 98.31 103 GLN A C 1
ATOM 833 O O . GLN A 1 103 ? -5.672 -13.266 4.547 1 98.31 103 GLN A O 1
ATOM 838 N N . ASP A 1 104 ? -5.023 -14.852 3.139 1 97.62 104 ASP A N 1
ATOM 839 C CA . ASP A 1 104 ? -6.113 -15.773 3.445 1 97.62 104 ASP A CA 1
ATOM 840 C C . ASP A 1 104 ? -5.715 -17.219 3.137 1 97.62 104 ASP A C 1
ATOM 842 O O . ASP A 1 104 ? -5.438 -17.547 1.984 1 97.62 104 ASP A O 1
ATOM 846 N N . PRO A 1 105 ? -5.773 -18.094 4.164 1 96.5 105 PRO A N 1
ATOM 847 C CA . PRO A 1 105 ? -5.422 -19.484 3.891 1 96.5 105 PRO A CA 1
ATOM 848 C C . PRO A 1 105 ? -6.402 -20.156 2.932 1 96.5 105 PRO A C 1
ATOM 850 O O . PRO A 1 105 ? -6.047 -21.141 2.273 1 96.5 105 PRO A O 1
ATOM 853 N N . ASP A 1 106 ? -7.605 -19.719 2.912 1 97.25 106 ASP A N 1
ATOM 854 C CA . ASP A 1 106 ? -8.562 -20.172 1.907 1 97.25 106 ASP A CA 1
ATOM 855 C C . ASP A 1 106 ? -8.555 -19.25 0.69 1 97.25 106 ASP A C 1
ATOM 857 O O . ASP A 1 106 ? -9.562 -18.594 0.392 1 97.25 106 ASP A O 1
ATOM 861 N N . ILE A 1 107 ? -7.469 -19.297 0.002 1 98.12 107 ILE A N 1
ATOM 862 C CA . ILE A 1 107 ? -7.238 -18.406 -1.129 1 98.12 107 ILE A CA 1
ATOM 863 C C . ILE A 1 107 ? -8.289 -18.656 -2.207 1 98.12 107 ILE A C 1
ATOM 865 O O . ILE A 1 107 ? -8.828 -17.703 -2.795 1 98.12 107 ILE A O 1
ATOM 869 N N . GLU A 1 108 ? -8.68 -19.859 -2.49 1 98.38 108 GLU A N 1
ATOM 870 C CA . GLU A 1 108 ? -9.688 -20.188 -3.498 1 98.38 108 GLU A CA 1
ATOM 871 C C . GLU A 1 108 ? -11.039 -19.594 -3.123 1 98.38 108 GLU A C 1
ATOM 873 O O . GLU A 1 108 ? -11.727 -19.016 -3.967 1 98.38 108 GLU A O 1
ATOM 878 N N . GLY A 1 109 ? -11.414 -19.766 -1.858 1 98.06 109 GLY A N 1
ATOM 879 C CA . GLY A 1 109 ? -12.68 -19.234 -1.39 1 98.06 109 GLY A CA 1
ATOM 880 C C . GLY A 1 109 ? -12.758 -17.719 -1.483 1 98.06 109 GLY A C 1
ATOM 881 O O . GLY A 1 109 ? -13.781 -17.172 -1.889 1 98.06 109 GLY A O 1
ATOM 882 N N . LEU A 1 110 ? -11.664 -17.078 -1.084 1 98.19 110 LEU A N 1
ATOM 883 C CA . LEU A 1 110 ? -11.664 -15.617 -1.146 1 98.19 110 LEU A CA 1
ATOM 884 C C . LEU A 1 110 ? -11.75 -15.133 -2.592 1 98.19 110 LEU A C 1
ATOM 886 O O . LEU A 1 110 ? -12.469 -14.18 -2.891 1 98.19 110 LEU A O 1
ATOM 890 N N . VAL A 1 111 ? -11.016 -15.758 -3.494 1 98.69 111 VAL A N 1
ATOM 891 C CA . VAL A 1 111 ? -11.047 -15.367 -4.902 1 98.69 111 VAL A CA 1
ATOM 892 C C . VAL A 1 111 ? -12.461 -15.531 -5.449 1 98.69 111 VAL A C 1
ATOM 894 O O . VAL A 1 111 ? -12.969 -14.648 -6.148 1 98.69 111 VAL A O 1
ATOM 897 N N . LYS A 1 112 ? -13.094 -16.625 -5.121 1 98.69 112 LYS A N 1
ATOM 898 C CA . LYS A 1 112 ? -14.477 -16.844 -5.539 1 98.69 112 LYS A CA 1
ATOM 899 C C . LYS A 1 112 ? -15.383 -15.727 -5.035 1 98.69 112 LYS A C 1
ATOM 901 O O . LYS A 1 112 ? -16.25 -15.242 -5.773 1 98.69 112 LYS A O 1
ATOM 906 N N . LYS A 1 113 ? -15.219 -1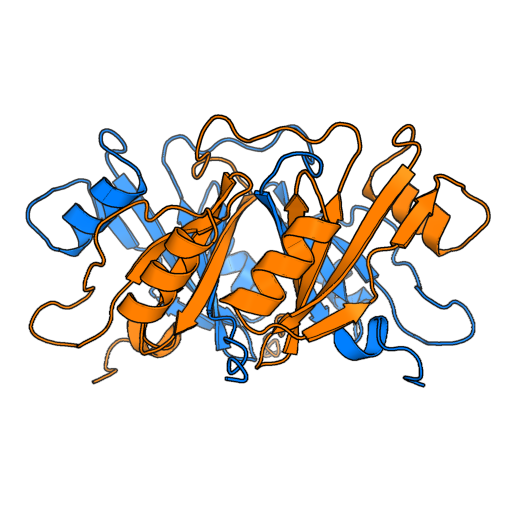5.398 -3.828 1 98.12 113 LYS A N 1
ATOM 907 C CA . LYS A 1 113 ? -16.016 -14.328 -3.236 1 98.12 113 LYS A CA 1
ATOM 908 C C . LYS A 1 113 ? -15.766 -13 -3.947 1 98.12 113 LYS A C 1
ATOM 910 O O . LYS A 1 113 ? -16.703 -12.242 -4.199 1 98.12 113 LYS A O 1
ATOM 915 N N . ILE A 1 114 ? -14.492 -12.664 -4.219 1 98.69 114 ILE A N 1
ATOM 916 C CA . ILE A 1 114 ? -14.141 -11.445 -4.938 1 98.69 114 ILE A CA 1
ATOM 917 C C . ILE A 1 114 ? -14.867 -11.406 -6.285 1 98.69 114 ILE A C 1
ATOM 919 O O . ILE A 1 114 ? -15.492 -10.406 -6.629 1 98.69 114 ILE A O 1
ATOM 923 N N . VAL A 1 115 ? -14.82 -12.469 -6.965 1 98.88 115 VAL A N 1
ATOM 924 C CA . VAL A 1 115 ? -15.438 -12.547 -8.281 1 98.88 115 VAL A CA 1
ATOM 925 C C . VAL A 1 115 ? -16.953 -12.438 -8.148 1 98.88 115 VAL A C 1
ATOM 927 O O . VAL A 1 115 ? -17.594 -11.719 -8.922 1 98.88 115 VAL A O 1
ATOM 930 N N . ALA A 1 116 ? -17.547 -13.055 -7.207 1 98.69 116 ALA A N 1
ATOM 931 C CA . ALA A 1 116 ? -19 -13.039 -6.977 1 98.69 116 ALA A CA 1
ATOM 932 C C . ALA A 1 116 ? -19.484 -11.633 -6.664 1 98.69 116 ALA A C 1
ATOM 934 O O . ALA A 1 116 ? -20.656 -11.32 -6.855 1 98.69 116 ALA A O 1
ATOM 935 N N . HIS A 1 117 ? -18.609 -10.828 -6.219 1 98.38 117 HIS A N 1
ATOM 936 C CA . HIS A 1 117 ? -19 -9.469 -5.84 1 98.38 117 HIS A CA 1
ATOM 937 C C . HIS A 1 117 ? -18.531 -8.453 -6.875 1 98.38 117 HIS A C 1
ATOM 939 O O . HIS A 1 117 ? -18.375 -7.273 -6.562 1 98.38 117 HIS A O 1
ATOM 945 N N . GLY A 1 118 ? -18.172 -8.891 -8.031 1 98.44 118 GLY A N 1
ATOM 946 C CA . GLY A 1 118 ? -17.953 -7.992 -9.148 1 98.44 118 GLY A CA 1
ATOM 947 C C . GLY A 1 118 ? -16.484 -7.789 -9.469 1 98.44 118 GLY A C 1
ATOM 948 O O . GLY A 1 118 ? -16.141 -7.059 -10.398 1 98.44 118 GLY A O 1
ATOM 949 N N . GLY A 1 119 ? -15.555 -8.43 -8.711 1 98.62 119 GLY A N 1
ATOM 950 C CA . GLY A 1 119 ? -14.133 -8.383 -9.016 1 98.62 119 GLY A CA 1
ATOM 951 C C . GLY A 1 119 ? -13.727 -9.391 -10.078 1 98.62 119 GLY A C 1
ATOM 952 O O . GLY A 1 119 ? -14.578 -9.984 -10.742 1 98.62 119 GLY A O 1
ATOM 953 N N . LYS A 1 120 ? -12.398 -9.477 -10.297 1 98.44 120 LYS A N 1
ATOM 954 C CA . LYS A 1 120 ? -11.844 -10.383 -11.305 1 98.44 120 LYS A CA 1
ATOM 955 C C . LYS A 1 120 ? -10.633 -11.125 -10.766 1 98.44 120 LYS A C 1
ATOM 957 O O . LYS A 1 120 ? -9.82 -10.555 -10.031 1 98.44 120 LYS A O 1
ATOM 962 N N . GLN A 1 121 ? -10.539 -12.367 -11.094 1 98.75 121 GLN A N 1
ATOM 963 C CA . GLN A 1 121 ? -9.289 -13.102 -10.984 1 98.75 121 GLN A CA 1
ATOM 964 C C . GLN A 1 121 ? -8.398 -12.867 -12.203 1 98.75 121 GLN A C 1
ATOM 966 O O . GLN A 1 121 ? -8.766 -13.219 -13.328 1 98.75 121 GLN A O 1
ATOM 971 N N . ARG A 1 122 ? -7.195 -12.391 -12.039 1 98.12 122 ARG A N 1
ATOM 972 C CA . ARG A 1 122 ? -6.418 -11.906 -13.172 1 98.12 122 ARG A CA 1
ATOM 973 C C . ARG A 1 122 ? -5.469 -12.984 -13.688 1 98.12 122 ARG A C 1
ATOM 975 O O . ARG A 1 122 ? -4.887 -12.844 -14.766 1 98.12 122 ARG A O 1
ATOM 982 N N . MET A 1 123 ? -5.289 -14 -12.938 1 98.5 123 MET A N 1
ATOM 983 C CA . MET A 1 123 ? -4.379 -15.109 -13.234 1 98.5 123 MET A CA 1
ATOM 984 C C . MET A 1 123 ? -4.789 -16.375 -12.484 1 98.5 123 MET A C 1
ATOM 986 O O . MET A 1 123 ? -5.547 -16.297 -11.516 1 98.5 123 MET A O 1
ATOM 990 N N . PRO A 1 124 ? -4.27 -17.516 -12.938 1 98 124 PRO A N 1
ATOM 991 C CA . PRO A 1 124 ? -4.484 -18.688 -12.086 1 98 124 PRO A CA 1
ATOM 992 C C . PRO A 1 124 ? -3.834 -18.547 -10.711 1 98 124 PRO A C 1
ATOM 994 O O . PRO A 1 124 ? -2.848 -17.828 -10.562 1 98 124 PRO A O 1
ATOM 997 N N . ILE A 1 125 ? -4.492 -19.172 -9.781 1 98.25 125 ILE A N 1
ATOM 998 C CA . ILE A 1 125 ? -3.799 -19.297 -8.5 1 98.25 125 ILE A CA 1
ATOM 999 C C . ILE A 1 125 ? -2.527 -20.125 -8.695 1 98.25 125 ILE A C 1
ATOM 1001 O O . ILE A 1 125 ? -2.576 -21.234 -9.219 1 98.25 125 ILE A O 1
ATOM 1005 N N . ARG A 1 126 ? -1.385 -19.531 -8.305 1 97.62 126 ARG A N 1
ATOM 1006 C CA . ARG A 1 126 ? -0.091 -20.172 -8.523 1 97.62 126 ARG A CA 1
ATOM 1007 C C . ARG A 1 126 ? 0.575 -20.531 -7.195 1 97.62 126 ARG A C 1
ATOM 1009 O O . ARG A 1 126 ? 0.342 -19.875 -6.18 1 97.62 126 ARG A O 1
ATOM 1016 N N . GLU A 1 127 ? 1.4 -21.547 -7.312 1 94.12 127 GLU A N 1
ATOM 1017 C CA . GLU A 1 127 ? 2.217 -21.953 -6.176 1 94.12 127 GLU A CA 1
ATOM 1018 C C . GLU A 1 127 ? 3.654 -21.469 -6.324 1 94.12 127 GLU A C 1
ATOM 1020 O O . GLU A 1 127 ? 4.234 -21.547 -7.41 1 94.12 127 GLU A O 1
ATOM 1025 N N . TYR A 1 128 ? 4.23 -21.016 -5.277 1 89.25 128 TYR A N 1
ATOM 1026 C CA . TYR A 1 128 ? 5.621 -20.578 -5.301 1 89.25 128 TYR A CA 1
ATOM 1027 C C . TYR A 1 128 ? 6.574 -21.766 -5.332 1 89.25 128 TYR A C 1
ATOM 1029 O O . TYR A 1 128 ? 7.613 -21.719 -5.992 1 89.25 128 TYR A O 1
ATOM 1037 N N . TYR A 1 129 ? 6.227 -22.781 -4.562 1 89.56 129 TYR A N 1
ATOM 1038 C CA . TYR A 1 129 ? 7.051 -23.984 -4.426 1 89.56 129 TYR A CA 1
ATOM 1039 C C . TYR A 1 129 ? 6.234 -25.25 -4.684 1 89.56 129 TYR A C 1
ATOM 1041 O O . TYR A 1 129 ? 6.07 -26.078 -3.793 1 89.56 129 TYR A O 1
ATOM 1049 N N . PRO A 1 130 ? 5.945 -25.391 -5.945 1 91.19 130 PRO A N 1
ATOM 1050 C CA . PRO A 1 130 ? 5.086 -26.547 -6.234 1 91.19 130 PRO A CA 1
ATOM 1051 C C . PRO A 1 130 ? 5.688 -27.859 -5.762 1 91.19 130 PRO A C 1
ATOM 1053 O O . PRO A 1 130 ? 6.852 -28.156 -6.051 1 91.19 130 PRO A O 1
ATOM 1056 N N . GLY A 1 131 ? 4.812 -28.609 -5.086 1 91.19 131 GLY A N 1
ATOM 1057 C CA . GLY A 1 131 ? 5.211 -29.922 -4.613 1 91.19 131 GLY A CA 1
ATOM 1058 C C . GLY A 1 131 ? 6.051 -29.875 -3.352 1 91.19 131 GLY A C 1
ATOM 1059 O O . GLY A 1 131 ? 6.312 -30.906 -2.734 1 91.19 131 GLY A O 1
ATOM 1060 N N . GLU A 1 132 ? 6.539 -28.734 -2.959 1 91.44 132 GLU A N 1
ATOM 1061 C CA . GLU A 1 132 ? 7.43 -28.625 -1.811 1 91.44 132 GLU A CA 1
ATOM 1062 C C . GLU A 1 132 ? 6.754 -27.875 -0.66 1 91.44 132 GLU A C 1
ATOM 1064 O O . GLU A 1 132 ? 6.793 -28.328 0.485 1 91.44 132 GLU A O 1
ATOM 1069 N N . LYS A 1 133 ? 6.164 -26.766 -0.924 1 91.44 133 LYS A N 1
ATOM 1070 C CA . LYS A 1 133 ? 5.453 -25.953 0.063 1 91.44 133 LYS A CA 1
ATOM 1071 C C . LYS A 1 133 ? 4.066 -25.562 -0.441 1 91.44 133 LYS A C 1
ATOM 1073 O O . LYS A 1 133 ? 3.852 -25.438 -1.648 1 91.44 133 LYS A O 1
ATOM 1078 N N . PRO A 1 134 ? 3.105 -25.344 0.417 1 93 134 PRO A N 1
ATOM 1079 C CA . PRO A 1 134 ? 1.729 -25.047 0.016 1 93 134 PRO A CA 1
ATOM 1080 C C . PRO A 1 134 ? 1.482 -23.562 -0.188 1 93 134 PRO A C 1
ATOM 1082 O O . PRO A 1 134 ? 0.343 -23.094 -0.087 1 93 134 PRO A O 1
ATOM 1085 N N . TYR A 1 135 ? 2.492 -22.766 -0.371 1 94.94 135 TYR A N 1
ATOM 1086 C CA . TYR A 1 135 ? 2.34 -21.312 -0.469 1 94.94 135 TYR A CA 1
ATOM 1087 C C . TYR A 1 135 ? 1.786 -20.922 -1.832 1 94.94 135 TYR A C 1
ATOM 1089 O O . TYR A 1 135 ? 2.373 -21.25 -2.867 1 94.94 135 TYR A O 1
ATOM 1097 N N . LYS A 1 136 ? 0.634 -20.172 -1.866 1 96.88 136 LYS A N 1
ATOM 1098 C CA . LYS A 1 136 ? -0.04 -19.766 -3.1 1 96.88 136 LYS A CA 1
ATOM 1099 C C . LYS A 1 136 ? -0.25 -18.266 -3.148 1 96.88 136 LYS A C 1
ATOM 1101 O O . LYS A 1 136 ? -0.302 -17.594 -2.109 1 96.88 136 LYS A O 1
ATOM 1106 N N . MET A 1 137 ? -0.367 -17.828 -4.336 1 98.19 137 MET A N 1
ATOM 1107 C CA . MET A 1 137 ? -0.688 -16.422 -4.559 1 98.19 137 MET A CA 1
ATOM 1108 C C . MET A 1 137 ? -1.529 -16.25 -5.82 1 98.19 137 MET A C 1
ATOM 1110 O O . MET A 1 137 ? -1.589 -17.156 -6.66 1 98.19 137 MET A O 1
ATOM 1114 N N . VAL A 1 138 ? -2.232 -15.133 -5.895 1 98.81 138 VAL A N 1
ATOM 1115 C CA . VAL A 1 138 ? -2.996 -14.758 -7.078 1 98.81 138 VAL A CA 1
ATOM 1116 C C . VAL A 1 138 ? -3.16 -13.242 -7.133 1 98.81 138 VAL A C 1
ATOM 1118 O O . VAL A 1 138 ? -3.328 -12.594 -6.098 1 98.81 138 VAL A O 1
ATOM 1121 N N . TYR A 1 139 ? -3.053 -12.664 -8.336 1 98.81 139 TYR A N 1
ATOM 1122 C CA . TYR A 1 139 ? -3.48 -11.289 -8.562 1 98.81 139 TYR A CA 1
ATOM 1123 C C . TYR A 1 139 ? -4.973 -11.227 -8.875 1 98.81 139 TYR A C 1
ATOM 1125 O O . TYR A 1 139 ? -5.477 -12.016 -9.68 1 98.81 139 TYR A O 1
ATOM 1133 N N . VAL A 1 140 ? -5.621 -10.305 -8.258 1 98.75 140 VAL A N 1
ATOM 1134 C CA . VAL A 1 140 ? -7.043 -10.062 -8.477 1 98.75 140 VAL A CA 1
ATOM 1135 C C . VAL A 1 140 ? -7.289 -8.57 -8.703 1 98.75 140 VAL A C 1
ATOM 1137 O O . VAL A 1 140 ? -6.355 -7.77 -8.664 1 98.75 140 VAL A O 1
ATOM 1140 N N . GLU A 1 141 ? -8.516 -8.273 -9.055 1 98.12 141 GLU A N 1
ATOM 1141 C CA . GLU A 1 141 ? -9.008 -6.918 -9.266 1 98.12 141 GLU A CA 1
ATOM 1142 C C . GLU A 1 141 ? -10.336 -6.695 -8.547 1 98.12 141 GLU A C 1
ATOM 1144 O O . GLU A 1 141 ? -11.219 -7.555 -8.57 1 98.12 141 GLU A O 1
ATOM 1149 N N . ASP A 1 142 ? -10.422 -5.59 -7.793 1 98.25 142 ASP A N 1
ATOM 1150 C CA . ASP A 1 142 ? -11.727 -5.285 -7.211 1 98.25 142 ASP A CA 1
ATOM 1151 C C . ASP A 1 142 ? -12.703 -4.793 -8.281 1 98.25 142 ASP A C 1
ATOM 1153 O O . ASP A 1 142 ? -12.336 -4.652 -9.445 1 98.25 142 ASP A O 1
ATOM 1157 N N . PRO A 1 143 ? -13.969 -4.504 -7.941 1 98 143 PRO A N 1
ATOM 1158 C CA . PRO A 1 143 ? -14.953 -4.109 -8.953 1 98 143 PRO A CA 1
ATOM 1159 C C . PRO A 1 143 ? -14.625 -2.768 -9.609 1 98 143 PRO A C 1
ATOM 1161 O O . PRO A 1 143 ? -15.242 -2.396 -10.609 1 98 143 PRO A O 1
ATOM 1164 N N . PHE A 1 144 ? -13.664 -2.023 -9.125 1 97.69 144 PHE A N 1
ATOM 1165 C CA . PHE A 1 144 ? -13.383 -0.653 -9.531 1 97.69 144 PHE A CA 1
ATOM 1166 C C . PHE A 1 144 ? -12.133 -0.596 -10.398 1 97.69 144 PHE A C 1
ATOM 1168 O O . PHE A 1 144 ? -11.781 0.462 -10.93 1 97.69 144 PHE A O 1
ATOM 1175 N N . GLY A 1 145 ? -11.461 -1.713 -10.477 1 97.12 145 GLY A N 1
ATOM 1176 C CA . GLY A 1 145 ? -10.266 -1.764 -11.312 1 97.12 145 GLY A CA 1
ATOM 1177 C C . GLY A 1 145 ? -8.984 -1.724 -10.508 1 97.12 145 GLY A C 1
ATOM 1178 O O . GLY A 1 145 ? -7.887 -1.706 -11.078 1 97.12 145 GLY A O 1
ATOM 1179 N N . LEU A 1 146 ? -9.047 -1.668 -9.266 1 97.88 146 LEU A N 1
ATOM 1180 C CA . LEU A 1 146 ? -7.863 -1.692 -8.414 1 97.88 146 LEU A CA 1
ATOM 1181 C C . LEU A 1 146 ? -7.305 -3.107 -8.297 1 97.88 146 LEU A C 1
ATOM 1183 O O . LEU A 1 146 ? -8.047 -4.047 -8 1 97.88 146 LEU A O 1
ATOM 1187 N N . ILE A 1 147 ? -6.008 -3.258 -8.539 1 98.12 147 ILE A N 1
ATOM 1188 C CA . ILE A 1 147 ? -5.355 -4.562 -8.57 1 98.12 147 ILE A CA 1
ATOM 1189 C C . ILE A 1 147 ? -4.652 -4.816 -7.238 1 98.12 147 ILE A C 1
ATOM 1191 O O . ILE A 1 147 ? -3.986 -3.928 -6.699 1 98.12 147 ILE A O 1
ATOM 1195 N N . PHE A 1 148 ? -4.863 -6 -6.652 1 98.75 148 PHE A N 1
ATOM 1196 C CA . PHE A 1 148 ? -4.152 -6.438 -5.457 1 98.75 148 PHE A CA 1
ATOM 1197 C C . PHE A 1 148 ? -3.934 -7.945 -5.473 1 98.75 148 PHE A C 1
ATOM 1199 O O . PHE A 1 148 ? -4.281 -8.617 -6.445 1 98.75 148 PHE A O 1
ATOM 1206 N N . GLU A 1 149 ? -3.236 -8.461 -4.363 1 98.88 149 GLU A N 1
ATOM 1207 C CA . GLU A 1 149 ? -2.9 -9.875 -4.297 1 98.88 149 GLU A CA 1
ATOM 1208 C C . GLU A 1 149 ? -3.574 -10.547 -3.102 1 98.88 149 GLU A C 1
ATOM 1210 O O . GLU A 1 149 ? -3.945 -9.875 -2.135 1 98.88 149 GLU A O 1
ATOM 1215 N N . VAL A 1 150 ? -3.713 -11.812 -3.27 1 98.75 150 VAL A N 1
ATOM 1216 C CA . VAL A 1 150 ? -4.055 -12.688 -2.152 1 98.75 150 VAL A CA 1
ATOM 1217 C C . VAL A 1 150 ? -2.959 -13.734 -1.96 1 98.75 150 VAL A C 1
ATOM 1219 O O . VAL A 1 150 ? -2.574 -14.422 -2.91 1 98.75 150 VAL A O 1
ATOM 1222 N N . TYR A 1 151 ? -2.443 -13.75 -0.744 1 98.62 151 TYR A N 1
ATOM 1223 C CA . TYR A 1 151 ? -1.496 -14.781 -0.342 1 98.62 151 TYR A CA 1
ATOM 1224 C C . TYR A 1 151 ? -2.152 -15.789 0.597 1 98.62 151 TYR A C 1
ATOM 1226 O O . TYR A 1 151 ? -2.934 -15.406 1.473 1 98.62 151 TYR A O 1
ATOM 1234 N N . SER A 1 152 ? -1.773 -17.031 0.46 1 97.81 152 SER A N 1
ATOM 1235 C CA . SER A 1 152 ? -2.297 -18.047 1.36 1 97.81 152 SER A CA 1
ATOM 1236 C C . SER A 1 152 ? -1.564 -18.047 2.697 1 97.81 152 SER A C 1
ATOM 1238 O O . SER A 1 152 ? -2.111 -18.469 3.715 1 97.81 152 SER A O 1
ATOM 1240 N N . HIS A 1 153 ? -0.333 -17.656 2.764 1 96.5 153 HIS A N 1
ATOM 1241 C CA . HIS A 1 153 ? 0.528 -17.656 3.941 1 96.5 153 HIS A CA 1
ATOM 1242 C C . HIS A 1 153 ? 1.216 -16.312 4.129 1 96.5 153 HIS A C 1
ATOM 1244 O O . HIS A 1 153 ? 1.168 -15.453 3.242 1 96.5 153 HIS A O 1
ATOM 1250 N N . SER A 1 154 ? 1.827 -16.156 5.254 1 95.88 154 SER A N 1
ATOM 1251 C CA . SER A 1 154 ? 2.459 -14.875 5.566 1 95.88 154 SER A CA 1
ATOM 1252 C C . SER A 1 154 ? 3.586 -14.555 4.59 1 95.88 154 SER A C 1
ATOM 1254 O O . SER A 1 154 ? 4.152 -15.461 3.975 1 95.88 154 SER A O 1
ATOM 1256 N N . TYR A 1 155 ? 3.842 -13.32 4.434 1 96.56 155 TYR A N 1
ATOM 1257 C CA . TYR A 1 155 ? 4.887 -12.836 3.537 1 96.56 155 TYR A CA 1
ATOM 1258 C C . TYR A 1 155 ? 6.246 -13.391 3.936 1 96.56 155 TYR A C 1
ATOM 1260 O O . TYR A 1 155 ? 6.988 -13.898 3.092 1 96.56 155 TYR A O 1
ATOM 1268 N N . GLU A 1 156 ? 6.57 -13.367 5.215 1 93.69 156 GLU A N 1
ATOM 1269 C CA . GLU A 1 156 ? 7.871 -13.82 5.707 1 93.69 156 GLU A CA 1
ATOM 1270 C C . GLU A 1 156 ? 8.047 -15.32 5.504 1 93.69 156 GLU A C 1
ATOM 1272 O O . GLU A 1 156 ? 9.141 -15.781 5.164 1 93.69 156 GLU A O 1
ATOM 1277 N N . LEU A 1 157 ? 7.016 -16.078 5.688 1 91.44 157 LEU A N 1
ATOM 1278 C CA . LEU A 1 157 ? 7.094 -17.516 5.434 1 91.44 157 LEU A CA 1
ATOM 1279 C C . LEU A 1 157 ? 7.34 -1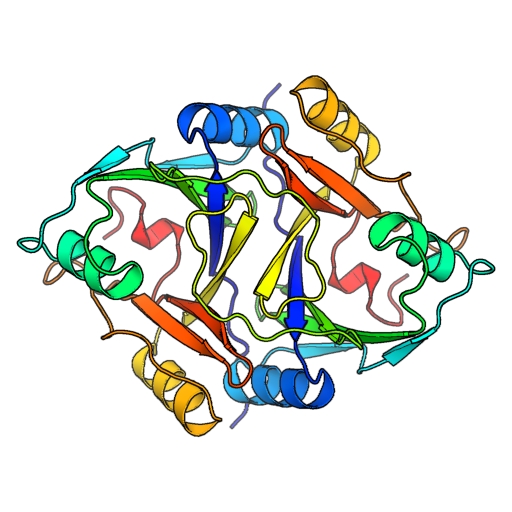7.797 3.957 1 91.44 157 LEU A C 1
ATOM 1281 O O . LEU A 1 157 ? 8.078 -18.719 3.609 1 91.44 157 LEU A O 1
ATOM 1285 N N . THR A 1 158 ? 6.695 -17 3.148 1 92.31 158 THR A N 1
ATOM 1286 C CA . THR A 1 158 ? 6.762 -17.203 1.707 1 92.31 158 THR A CA 1
ATOM 1287 C C . THR A 1 158 ? 8.172 -16.969 1.19 1 92.31 158 THR A C 1
ATOM 1289 O O . THR A 1 158 ? 8.656 -17.688 0.317 1 92.31 158 THR A O 1
ATOM 1292 N N . TYR A 1 159 ? 8.945 -16.047 1.78 1 90.88 159 TYR A N 1
ATOM 1293 C CA . TYR A 1 159 ? 10.203 -15.648 1.152 1 90.88 159 TYR A CA 1
ATOM 1294 C C . TYR A 1 159 ? 11.391 -15.977 2.047 1 90.88 159 TYR A C 1
ATOM 1296 O O . TYR A 1 159 ? 12.547 -15.789 1.651 1 90.88 159 TYR A O 1
ATOM 1304 N N . SER A 1 160 ? 11.141 -16.344 3.215 1 84.12 160 SER A N 1
ATOM 1305 C CA . SER A 1 160 ? 12.25 -16.719 4.082 1 84.12 160 SER A CA 1
ATOM 1306 C C . SER A 1 160 ? 12.781 -18.109 3.721 1 84.12 160 SER A C 1
ATOM 1308 O O . SER A 1 160 ? 12.008 -19.031 3.457 1 84.12 160 SER A O 1
ATOM 1310 N N . LYS A 1 161 ? 14.18 -18.016 3.498 1 72.5 161 LYS A N 1
ATOM 1311 C CA . LYS A 1 161 ? 14.836 -19.297 3.291 1 72.5 161 LYS A CA 1
ATOM 1312 C C . LYS A 1 161 ? 14.734 -20.188 4.531 1 72.5 161 LYS A C 1
ATOM 1314 O O . LYS A 1 161 ? 14.938 -19.719 5.652 1 72.5 161 LYS A O 1
ATOM 1319 N N . GLY A 1 162 ? 14.148 -21.344 4.391 1 56.72 162 GLY A N 1
ATOM 1320 C CA . GLY A 1 162 ? 14.18 -22.281 5.504 1 56.72 162 GLY A CA 1
ATOM 1321 C C . GLY A 1 162 ? 12.805 -22.547 6.09 1 56.72 162 GLY A C 1
ATOM 1322 O O . GLY A 1 162 ? 12.656 -23.406 6.965 1 56.72 162 GLY A O 1
ATOM 1323 N N . ALA A 1 163 ? 12.047 -21.594 5.727 1 49.09 163 ALA A N 1
ATOM 1324 C CA . ALA A 1 163 ? 10.719 -21.859 6.273 1 49.09 163 ALA A CA 1
ATOM 1325 C C . ALA A 1 163 ? 10.07 -23.047 5.555 1 49.09 163 ALA A C 1
ATOM 1327 O O . ALA A 1 163 ? 10.039 -23.094 4.324 1 49.09 163 ALA A O 1
ATOM 1328 N N . TYR A 1 164 ? 9.586 -24 6.266 1 48.12 164 TYR A N 1
ATOM 1329 C CA . TYR A 1 164 ? 9.086 -25.344 5.945 1 48.12 164 TYR A CA 1
ATOM 1330 C C . TYR A 1 164 ? 10.203 -26.234 5.422 1 48.12 164 TYR A C 1
ATOM 1332 O O . TYR A 1 164 ? 11.07 -25.781 4.668 1 48.12 164 TYR A O 1
ATOM 1340 N N . MET B 1 1 ? -22.875 -15.203 7.953 1 45.75 1 MET B N 1
ATOM 1341 C CA . MET B 1 1 ? -21.641 -15.719 8.555 1 45.75 1 MET B CA 1
ATOM 1342 C C . MET B 1 1 ? -20.594 -14.617 8.695 1 45.75 1 MET B C 1
ATOM 1344 O O . MET B 1 1 ? -20.453 -13.781 7.801 1 45.75 1 MET B O 1
ATOM 1348 N N . ASN B 1 2 ? -20.234 -14.281 9.875 1 54.75 2 ASN B N 1
ATOM 1349 C CA . ASN B 1 2 ? -19.344 -13.148 10.141 1 54.75 2 ASN B CA 1
ATOM 1350 C C . ASN B 1 2 ? -17.984 -13.328 9.461 1 54.75 2 ASN B C 1
ATOM 1352 O O . ASN B 1 2 ? -17.344 -14.367 9.633 1 54.75 2 ASN B O 1
ATOM 1356 N N . ASN B 1 3 ? -17.703 -12.641 8.406 1 73.75 3 ASN B N 1
ATOM 1357 C CA . ASN B 1 3 ? -16.438 -12.727 7.691 1 73.75 3 ASN B CA 1
ATOM 1358 C C . ASN B 1 3 ? -15.273 -12.266 8.562 1 73.75 3 ASN B C 1
ATOM 1360 O O . ASN B 1 3 ? -15.305 -11.18 9.133 1 73.75 3 ASN B O 1
ATOM 1364 N N . TYR B 1 4 ? -14.5 -13.273 9.055 1 87.62 4 TYR B N 1
ATOM 1365 C CA . TYR B 1 4 ? -13.281 -12.859 9.742 1 87.62 4 TYR B CA 1
ATOM 1366 C C . TYR B 1 4 ? -12.484 -11.875 8.891 1 87.62 4 TYR B C 1
ATOM 1368 O O . TYR B 1 4 ? -12.281 -12.102 7.695 1 87.62 4 TYR B O 1
ATOM 1376 N N . PRO B 1 5 ? -12.234 -10.703 9.469 1 93.56 5 PRO B N 1
ATOM 1377 C CA . PRO B 1 5 ? -11.508 -9.711 8.672 1 93.56 5 PRO B CA 1
ATOM 1378 C C . PRO B 1 5 ? -10.148 -10.211 8.203 1 93.56 5 PRO B C 1
ATOM 1380 O O . PRO B 1 5 ? -9.398 -10.797 8.992 1 93.56 5 PRO B O 1
ATOM 1383 N N . ARG B 1 6 ? -9.898 -10.078 7.031 1 95.62 6 ARG B N 1
ATOM 1384 C CA . ARG B 1 6 ? -8.625 -10.508 6.461 1 95.62 6 ARG B CA 1
ATOM 1385 C C . ARG B 1 6 ? -7.484 -9.609 6.926 1 95.62 6 ARG B C 1
ATOM 1387 O O . ARG B 1 6 ? -7.684 -8.414 7.164 1 95.62 6 ARG B O 1
ATOM 1394 N N . THR B 1 7 ? -6.344 -10.195 6.984 1 97.38 7 THR B N 1
ATOM 1395 C CA . THR B 1 7 ? -5.152 -9.484 7.426 1 97.38 7 THR B CA 1
ATOM 1396 C C . THR B 1 7 ? -4.355 -8.969 6.227 1 97.38 7 THR B C 1
ATOM 1398 O O . THR B 1 7 ? -4.531 -9.453 5.105 1 97.38 7 THR B O 1
ATOM 1401 N N . PHE B 1 8 ? -3.596 -7.926 6.484 1 98.5 8 PHE B N 1
ATOM 1402 C CA . PHE B 1 8 ? -2.73 -7.301 5.492 1 98.5 8 PHE B CA 1
ATOM 1403 C C . PHE B 1 8 ? -1.43 -8.078 5.34 1 98.5 8 PHE B C 1
ATOM 1405 O O . PHE B 1 8 ? -0.855 -8.539 6.332 1 98.5 8 PHE B O 1
ATOM 1412 N N . SER B 1 9 ? -0.96 -8.281 4.117 1 98.56 9 SER B N 1
ATOM 1413 C CA . SER B 1 9 ? 0.26 -9.047 3.873 1 98.56 9 SER B CA 1
ATOM 1414 C C . SER B 1 9 ? 1.423 -8.125 3.518 1 98.56 9 SER B C 1
ATOM 1416 O O . SER B 1 9 ? 2.408 -8.047 4.254 1 98.56 9 SER B O 1
ATOM 1418 N N . HIS B 1 10 ? 1.303 -7.453 2.377 1 98.88 10 HIS B N 1
ATOM 1419 C CA . HIS B 1 10 ? 2.438 -6.656 1.921 1 98.88 10 HIS B CA 1
ATOM 1420 C C . HIS B 1 10 ? 2.004 -5.613 0.898 1 98.88 10 HIS B C 1
ATOM 1422 O O . HIS B 1 10 ? 0.845 -5.594 0.477 1 98.88 10 HIS B O 1
ATOM 1428 N N . ILE B 1 11 ? 2.908 -4.723 0.567 1 98.88 11 ILE B N 1
ATOM 1429 C CA . ILE B 1 11 ? 2.775 -3.84 -0.588 1 98.88 11 ILE B CA 1
ATOM 1430 C C . ILE B 1 11 ? 3.855 -4.172 -1.616 1 98.88 11 ILE B C 1
ATOM 1432 O O . ILE B 1 11 ? 4.895 -4.742 -1.272 1 98.88 11 ILE B O 1
ATOM 1436 N N . GLY B 1 12 ? 3.549 -3.84 -2.822 1 98.81 12 GLY B N 1
ATOM 1437 C CA . GLY B 1 12 ? 4.531 -3.834 -3.895 1 98.81 12 GLY B CA 1
ATOM 1438 C C . GLY B 1 12 ? 4.871 -2.441 -4.387 1 98.81 12 GLY B C 1
ATOM 1439 O O . GLY B 1 12 ? 3.977 -1.645 -4.68 1 98.81 12 GLY B O 1
ATOM 1440 N N . ILE B 1 13 ? 6.152 -2.146 -4.496 1 98.81 13 ILE B N 1
ATOM 1441 C CA . ILE B 1 13 ? 6.578 -0.849 -5.008 1 98.81 13 ILE B CA 1
ATOM 1442 C C . ILE B 1 13 ? 7.551 -1.048 -6.168 1 98.81 13 ILE B C 1
ATOM 1444 O O . ILE B 1 13 ? 8.273 -2.045 -6.215 1 98.81 13 ILE B O 1
ATOM 1448 N N . SER B 1 14 ? 7.48 -0.113 -7.082 1 98.69 14 SER B N 1
ATOM 1449 C CA . SER B 1 14 ? 8.43 -0.037 -8.188 1 98.69 14 SER B CA 1
ATOM 1450 C C . SER B 1 14 ? 9.398 1.124 -8 1 98.69 14 SER B C 1
ATOM 1452 O O . SER B 1 14 ? 8.992 2.229 -7.637 1 98.69 14 SER B O 1
ATOM 1454 N N . VAL B 1 15 ? 10.648 0.841 -8.195 1 98.75 15 VAL B N 1
ATOM 1455 C CA . VAL B 1 15 ? 11.703 1.838 -8.039 1 98.75 15 VAL B CA 1
ATOM 1456 C C . VAL B 1 15 ? 12.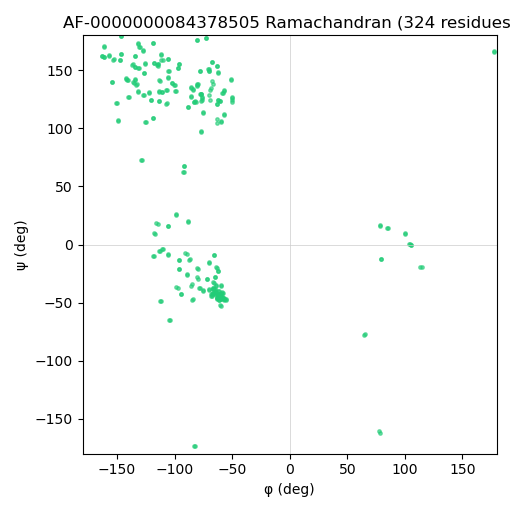672 1.757 -9.211 1 98.75 15 VAL B C 1
ATOM 1458 O O . VAL B 1 15 ? 12.734 0.738 -9.906 1 98.75 15 VAL B O 1
ATOM 1461 N N . PRO B 1 16 ? 13.469 2.795 -9.438 1 98.56 16 PRO B N 1
ATOM 1462 C CA . PRO B 1 16 ? 14.422 2.775 -10.547 1 98.56 16 PRO B CA 1
ATOM 1463 C C . PRO B 1 16 ? 15.688 1.979 -10.234 1 98.56 16 PRO B C 1
ATOM 1465 O O . PRO B 1 16 ? 16.438 1.621 -11.141 1 98.56 16 PRO B O 1
ATOM 1468 N N . ASP B 1 17 ? 16.016 1.756 -8.945 1 98.56 17 ASP B N 1
ATOM 1469 C CA . ASP B 1 17 ? 17.219 1.064 -8.5 1 98.56 17 ASP B CA 1
ATOM 1470 C C . ASP B 1 17 ? 16.969 0.326 -7.184 1 98.56 17 ASP B C 1
ATOM 1472 O O . ASP B 1 17 ? 16.938 0.942 -6.117 1 98.56 17 ASP B O 1
ATOM 1476 N N . VAL B 1 18 ? 16.891 -0.979 -7.25 1 98.62 18 VAL B N 1
ATOM 1477 C CA . VAL B 1 18 ? 16.5 -1.78 -6.098 1 98.62 18 VAL B CA 1
ATOM 1478 C C . VAL B 1 18 ? 17.594 -1.766 -5.047 1 98.62 18 VAL B C 1
ATOM 1480 O O . VAL B 1 18 ? 17.328 -1.755 -3.844 1 98.62 18 VAL B O 1
ATOM 1483 N N . GLU B 1 19 ? 18.844 -1.808 -5.445 1 98.62 19 GLU B N 1
ATOM 1484 C CA . GLU B 1 19 ? 19.953 -1.784 -4.496 1 98.62 19 GLU B CA 1
ATOM 1485 C C . GLU B 1 19 ? 19.922 -0.515 -3.648 1 98.62 19 GLU B C 1
ATOM 1487 O O . GLU B 1 19 ? 20.031 -0.579 -2.422 1 98.62 19 GLU B O 1
ATOM 1492 N N . LYS B 1 20 ? 19.75 0.591 -4.277 1 98.75 20 LYS B N 1
ATOM 1493 C CA . LYS B 1 20 ? 19.672 1.866 -3.568 1 98.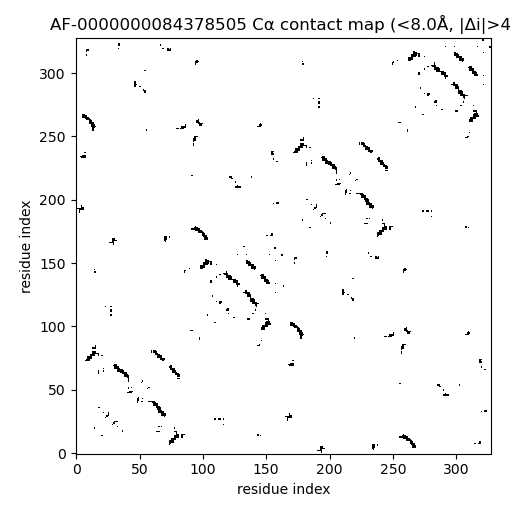75 20 LYS B CA 1
ATOM 1494 C C . LYS B 1 20 ? 18.422 1.941 -2.699 1 98.75 20 LYS B C 1
ATOM 1496 O O . LYS B 1 20 ? 18.453 2.531 -1.618 1 98.75 20 LYS B O 1
ATOM 1501 N N . ALA B 1 21 ? 17.328 1.379 -3.205 1 98.75 21 ALA B N 1
ATOM 1502 C CA . ALA B 1 21 ? 16.094 1.371 -2.422 1 98.75 21 ALA B CA 1
ATOM 1503 C C . ALA B 1 21 ? 16.266 0.562 -1.139 1 98.75 21 ALA B C 1
ATOM 1505 O O . ALA B 1 21 ? 15.867 1.005 -0.06 1 98.75 21 ALA B O 1
ATOM 1506 N N . VAL B 1 22 ? 16.844 -0.603 -1.271 1 98.38 22 VAL B N 1
ATOM 1507 C CA . VAL B 1 22 ? 17.078 -1.449 -0.104 1 98.38 22 VAL B CA 1
ATOM 1508 C C . VAL B 1 22 ? 17.953 -0.716 0.901 1 98.38 22 VAL B C 1
ATOM 1510 O O . VAL B 1 22 ? 17.703 -0.758 2.107 1 98.38 22 VAL B O 1
ATOM 1513 N N . GLU B 1 23 ? 18.953 -0.06 0.416 1 97.94 23 GLU B N 1
ATOM 1514 C CA . GLU B 1 23 ? 19.828 0.721 1.288 1 97.94 23 GLU B CA 1
ATOM 1515 C C . GLU B 1 23 ? 19.047 1.823 2.002 1 97.94 23 GLU B C 1
ATOM 1517 O O . GLU B 1 23 ? 19.172 1.993 3.217 1 97.94 23 GLU B O 1
ATOM 1522 N N . PHE B 1 24 ? 18.266 2.559 1.283 1 98.44 24 PHE B N 1
ATOM 1523 C CA . PHE B 1 24 ? 17.469 3.645 1.855 1 98.44 24 PHE B CA 1
ATOM 1524 C C . PHE B 1 24 ? 16.516 3.115 2.924 1 98.44 24 PHE B C 1
ATOM 1526 O O . PHE B 1 24 ? 16.531 3.6 4.059 1 98.44 24 PHE B O 1
ATOM 1533 N N . TYR B 1 25 ? 15.711 2.117 2.625 1 98.38 25 TYR B N 1
ATOM 1534 C CA . TYR B 1 25 ? 14.664 1.649 3.527 1 98.38 25 TYR B CA 1
ATOM 1535 C C . TYR B 1 25 ? 15.266 0.912 4.719 1 98.38 25 TYR B C 1
ATOM 1537 O O . TYR B 1 25 ? 14.711 0.945 5.82 1 98.38 25 TYR B O 1
ATOM 1545 N N . SER B 1 26 ? 16.422 0.271 4.508 1 97.5 26 SER B N 1
ATOM 1546 C CA . SER B 1 26 ? 17.109 -0.333 5.645 1 97.5 26 SER B CA 1
ATOM 1547 C C . SER B 1 26 ? 17.656 0.731 6.594 1 97.5 26 SER B C 1
ATOM 1549 O O . SER B 1 26 ? 17.453 0.642 7.809 1 97.5 26 SER B O 1
ATOM 1551 N N . SER B 1 27 ? 18.25 1.746 6.09 1 97.25 27 SER B N 1
ATOM 1552 C CA . SER B 1 27 ? 18.938 2.754 6.895 1 97.25 27 SER B CA 1
ATOM 1553 C C . SER B 1 27 ? 17.938 3.721 7.527 1 97.25 27 SER B C 1
ATOM 1555 O O . SER B 1 27 ? 18.109 4.133 8.68 1 97.25 27 SER B O 1
ATOM 1557 N N . VAL B 1 28 ? 16.922 4.055 6.816 1 98 28 VAL B N 1
ATOM 1558 C CA . VAL B 1 28 ? 16.031 5.129 7.242 1 98 28 VAL B CA 1
ATOM 1559 C C . VAL B 1 28 ? 14.844 4.543 8.016 1 98 28 VAL B C 1
ATOM 1561 O O . VAL B 1 28 ? 14.469 5.059 9.07 1 98 28 VAL B O 1
ATOM 1564 N N . MET B 1 29 ? 14.312 3.461 7.504 1 98 29 MET B N 1
ATOM 1565 C CA . MET B 1 29 ? 13.125 2.867 8.117 1 98 29 MET B CA 1
ATOM 1566 C C . MET B 1 29 ? 13.516 1.74 9.07 1 98 29 MET B C 1
ATOM 1568 O O . MET B 1 29 ? 12.703 1.322 9.898 1 98 29 MET B O 1
ATOM 1572 N N . GLY B 1 30 ? 14.734 1.179 8.883 1 97.44 30 GLY B N 1
ATOM 1573 C CA . GLY B 1 30 ? 15.172 0.052 9.688 1 97.44 30 GLY B CA 1
ATOM 1574 C C . GLY B 1 30 ? 14.57 -1.269 9.25 1 97.44 30 GLY B C 1
ATOM 1575 O O . GLY B 1 30 ? 14.586 -2.246 10 1 97.44 30 GLY B O 1
ATOM 1576 N N . TRP B 1 31 ? 14.039 -1.357 8.102 1 97.44 31 TRP B N 1
ATOM 1577 C CA . TRP B 1 31 ? 13.359 -2.57 7.668 1 97.44 31 TRP B CA 1
ATOM 1578 C C . TRP B 1 31 ? 14.352 -3.701 7.426 1 97.44 31 TRP B C 1
ATOM 1580 O O . TRP B 1 31 ? 15.492 -3.457 7.023 1 97.44 31 TRP B O 1
ATOM 1590 N N . TYR B 1 32 ? 13.844 -4.91 7.664 1 95.44 32 TYR B N 1
ATOM 1591 C CA . TYR B 1 32 ? 14.664 -6.109 7.512 1 95.44 32 TYR B CA 1
ATOM 1592 C C . TYR B 1 32 ? 14.68 -6.578 6.062 1 95.44 32 TYR B C 1
ATOM 1594 O O . TYR B 1 32 ? 13.633 -6.664 5.418 1 95.44 32 TYR B O 1
ATOM 1602 N N . GLN B 1 33 ? 15.859 -6.867 5.613 1 95.06 33 GLN B N 1
ATOM 1603 C CA . GLN B 1 33 ? 15.938 -7.512 4.305 1 95.06 33 GLN B CA 1
ATOM 1604 C C . GLN B 1 33 ? 15.688 -9.016 4.414 1 95.06 33 GLN B C 1
ATOM 1606 O O . GLN B 1 33 ? 16.359 -9.703 5.188 1 95.06 33 GLN B O 1
ATOM 1611 N N . ILE B 1 34 ? 14.75 -9.5 3.727 1 94.69 34 ILE B N 1
ATOM 1612 C CA . ILE B 1 34 ? 14.375 -10.914 3.75 1 94.69 34 ILE B CA 1
ATOM 1613 C C . ILE B 1 34 ? 15.023 -11.641 2.574 1 94.69 34 ILE B C 1
ATOM 1615 O O . ILE B 1 34 ? 15.352 -12.82 2.672 1 94.69 34 ILE B O 1
ATOM 1619 N N . MET B 1 35 ? 15.086 -10.977 1.494 1 95 35 MET B N 1
ATOM 1620 C CA . MET B 1 35 ? 15.703 -11.469 0.269 1 95 35 MET B CA 1
ATOM 1621 C C . MET B 1 35 ? 16.484 -10.359 -0.427 1 95 35 MET B C 1
ATOM 1623 O O . MET B 1 35 ? 15.961 -9.273 -0.661 1 95 35 MET B O 1
ATOM 1627 N N . LYS B 1 36 ? 17.766 -10.609 -0.737 1 96.38 36 LYS B N 1
ATOM 1628 C CA . LYS B 1 36 ? 18.625 -9.633 -1.404 1 96.38 36 LYS B CA 1
ATOM 1629 C C . LYS B 1 36 ? 18.156 -9.391 -2.838 1 96.38 36 LYS B C 1
ATOM 1631 O O . LYS B 1 36 ? 17.484 -10.234 -3.432 1 96.38 36 LYS B O 1
ATOM 1636 N N . PRO B 1 37 ? 18.562 -8.211 -3.299 1 97.75 37 PRO B N 1
ATOM 1637 C CA . PRO B 1 37 ? 18.234 -7.98 -4.707 1 97.75 37 PRO B CA 1
ATOM 1638 C C . PRO B 1 37 ? 18.656 -9.141 -5.609 1 97.75 37 PRO B C 1
ATOM 1640 O O . PRO B 1 37 ? 19.797 -9.57 -5.566 1 97.75 37 PRO B O 1
ATOM 1643 N N . THR B 1 38 ? 17.719 -9.617 -6.352 1 97.19 38 THR B N 1
ATOM 1644 C CA . THR B 1 38 ? 17.891 -10.781 -7.215 1 97.19 38 THR B CA 1
ATOM 1645 C C . THR B 1 38 ? 17.328 -10.516 -8.609 1 97.19 38 THR B C 1
ATOM 1647 O O . THR B 1 38 ? 16.25 -9.938 -8.75 1 97.19 38 THR B O 1
ATOM 1650 N N . VAL B 1 39 ? 18.078 -10.953 -9.602 1 97.38 39 VAL B N 1
ATOM 1651 C CA . VAL B 1 39 ? 17.641 -10.773 -10.984 1 97.38 39 VAL B CA 1
ATOM 1652 C C . VAL B 1 39 ? 16.719 -11.922 -11.391 1 97.38 39 VAL B C 1
ATOM 1654 O O . VAL B 1 39 ? 17.047 -13.094 -11.172 1 97.38 39 VAL B O 1
ATOM 1657 N N . ILE B 1 40 ? 15.578 -11.586 -11.891 1 97 40 ILE B N 1
ATOM 1658 C CA . ILE B 1 40 ? 14.656 -12.547 -12.492 1 97 40 ILE B CA 1
ATOM 1659 C C . ILE B 1 40 ? 14.656 -12.375 -14.008 1 97 40 ILE B C 1
ATOM 1661 O O . ILE B 1 40 ? 14.391 -11.289 -14.523 1 97 40 ILE B O 1
ATOM 1665 N N . THR B 1 41 ? 15 -13.422 -14.68 1 97.56 41 THR B N 1
ATOM 1666 C CA . THR B 1 41 ? 15.023 -13.398 -16.141 1 97.56 41 THR B CA 1
ATOM 1667 C C . THR B 1 41 ? 13.766 -14.039 -16.719 1 97.56 41 THR B C 1
ATOM 1669 O O . THR B 1 41 ? 13.312 -15.078 -16.234 1 97.56 41 THR B O 1
ATOM 1672 N N . GLU B 1 42 ? 13.266 -13.391 -17.703 1 97.38 42 GLU B N 1
ATOM 1673 C CA . GLU B 1 42 ? 12.047 -13.898 -18.328 1 97.38 42 GLU B CA 1
ATOM 1674 C C . GLU B 1 42 ? 12.266 -15.297 -18.906 1 97.38 42 GLU B C 1
ATOM 1676 O O . GLU B 1 42 ? 13.188 -15.508 -19.688 1 97.38 42 GLU B O 1
ATOM 1681 N N . GLU B 1 43 ? 11.477 -16.188 -18.469 1 96.12 43 GLU B N 1
ATOM 1682 C CA . GLU B 1 43 ? 11.438 -17.578 -18.953 1 96.12 43 GLU B CA 1
ATOM 1683 C C . GLU B 1 43 ? 10.117 -18.25 -18.578 1 96.12 43 GLU B C 1
ATOM 1685 O O . GLU B 1 43 ? 9.328 -17.688 -17.797 1 96.12 43 GLU B O 1
ATOM 1690 N N . SER B 1 44 ? 9.797 -19.266 -19.203 1 94.56 44 SER B N 1
ATOM 1691 C CA . SER B 1 44 ? 8.516 -19.906 -18.938 1 94.56 44 SER B CA 1
ATOM 1692 C C . SER B 1 44 ? 8.695 -21.312 -18.406 1 94.56 44 SER B C 1
ATOM 1694 O O . SER B 1 44 ? 7.715 -22.062 -18.25 1 94.56 44 SER B O 1
ATOM 1696 N N . ASP B 1 45 ? 9.836 -21.734 -18.062 1 94.69 45 ASP B N 1
ATOM 1697 C CA . ASP B 1 45 ? 10.125 -23.125 -17.75 1 94.69 45 ASP B CA 1
ATOM 1698 C C . ASP B 1 45 ? 9.898 -23.422 -16.266 1 94.69 45 ASP B C 1
ATOM 1700 O O . ASP B 1 45 ? 9.766 -24.578 -15.867 1 94.69 45 ASP B O 1
ATOM 1704 N N . THR B 1 46 ? 10.008 -22.438 -15.469 1 91.94 46 THR B N 1
ATOM 1705 C CA . THR B 1 46 ? 9.867 -22.625 -14.031 1 91.94 46 THR B CA 1
ATOM 1706 C C . THR B 1 46 ? 8.531 -22.078 -13.539 1 91.94 46 THR B C 1
ATOM 1708 O O . THR B 1 46 ? 7.938 -21.219 -14.195 1 91.94 46 THR B O 1
ATOM 1711 N N . PRO B 1 47 ? 8.047 -22.516 -12.367 1 90.38 47 PRO B N 1
ATOM 1712 C CA . PRO B 1 47 ? 6.82 -21.969 -11.789 1 90.38 47 PRO B CA 1
ATOM 1713 C C . PRO B 1 47 ? 6.887 -20.453 -11.57 1 90.38 47 PRO B C 1
ATOM 1715 O O . PRO B 1 47 ? 5.93 -19.734 -11.867 1 90.38 47 PRO B O 1
ATOM 1718 N N . ILE B 1 48 ? 7.961 -20.016 -11.109 1 89.06 48 ILE B N 1
ATOM 1719 C CA . ILE B 1 48 ? 8.125 -18.594 -10.836 1 89.06 48 ILE B CA 1
ATOM 1720 C C . ILE B 1 48 ? 8.117 -17.812 -12.148 1 89.06 48 ILE B C 1
ATOM 1722 O O . ILE B 1 48 ? 7.52 -16.734 -12.227 1 89.06 48 ILE B O 1
ATOM 1726 N N . GLY B 1 49 ? 8.812 -18.359 -13.109 1 93.62 49 GLY B N 1
ATOM 1727 C CA . GLY B 1 49 ? 8.789 -17.734 -14.422 1 93.62 49 GLY B CA 1
ATOM 1728 C C . GLY B 1 49 ? 7.391 -17.594 -14.992 1 93.62 49 GLY B C 1
ATOM 1729 O O . GLY B 1 49 ? 7.016 -16.547 -15.5 1 93.62 49 GLY B O 1
ATOM 1730 N N . GLN B 1 50 ? 6.656 -18.641 -14.93 1 94.75 50 GLN B N 1
ATOM 1731 C CA . GLN B 1 50 ? 5.273 -18.625 -15.398 1 94.75 50 GLN B CA 1
ATOM 1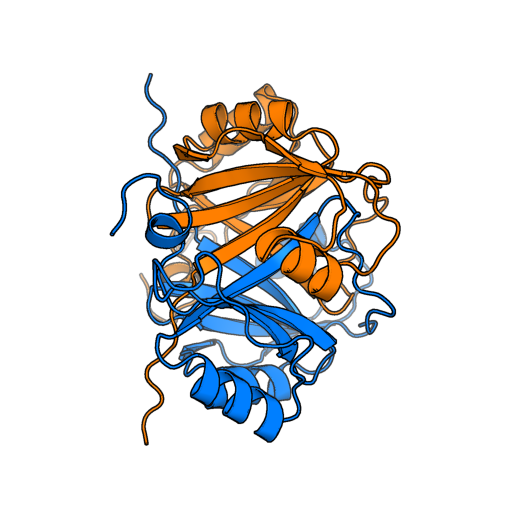732 C C . GLN B 1 50 ? 4.43 -17.625 -14.609 1 94.75 50 GLN B C 1
ATOM 1734 O O . GLN B 1 50 ? 3.596 -16.922 -15.188 1 94.75 50 GLN B O 1
ATOM 1739 N N . MET B 1 51 ? 4.637 -17.641 -13.344 1 95.69 51 MET B N 1
ATOM 1740 C CA . MET B 1 51 ? 3.92 -16.703 -12.484 1 95.69 51 MET B CA 1
ATOM 1741 C C . MET B 1 51 ? 4.18 -15.266 -12.914 1 95.69 51 MET B C 1
ATOM 1743 O O . MET B 1 51 ? 3.246 -14.469 -13.039 1 95.69 51 MET B O 1
ATOM 1747 N N . CYS B 1 52 ? 5.398 -14.922 -13.156 1 96.25 52 CYS B N 1
ATOM 1748 C CA . CYS B 1 52 ? 5.762 -13.57 -13.586 1 96.25 52 CYS B CA 1
ATOM 1749 C C . CYS B 1 52 ? 5.098 -13.219 -14.906 1 96.25 52 CYS B C 1
ATOM 1751 O O . CYS B 1 52 ? 4.625 -12.094 -15.086 1 96.25 52 CYS B O 1
ATOM 1753 N N . ILE B 1 53 ? 5.098 -14.172 -15.828 1 96.69 53 ILE B N 1
ATOM 1754 C CA . ILE B 1 53 ? 4.473 -13.945 -17.125 1 96.69 53 ILE B CA 1
ATOM 1755 C C . ILE B 1 53 ? 2.971 -13.742 -16.953 1 96.69 53 ILE B C 1
ATOM 1757 O O . ILE B 1 53 ? 2.371 -12.891 -17.609 1 96.69 53 ILE B O 1
ATOM 1761 N N . ASP B 1 54 ? 2.33 -14.531 -16.078 1 96.94 54 ASP B N 1
ATOM 1762 C CA . ASP B 1 54 ? 0.909 -14.375 -15.797 1 96.94 54 ASP B CA 1
ATOM 1763 C C . ASP B 1 54 ? 0.61 -12.977 -15.258 1 96.94 54 ASP B C 1
ATOM 1765 O O . ASP B 1 54 ? -0.449 -12.406 -15.539 1 96.94 54 ASP B O 1
ATOM 1769 N N . VAL B 1 55 ? 1.503 -12.414 -14.477 1 95.56 55 VAL B N 1
ATOM 1770 C CA . VAL B 1 55 ? 1.279 -11.148 -13.789 1 95.56 55 VAL B CA 1
ATOM 1771 C C . VAL B 1 55 ? 1.604 -9.984 -14.719 1 95.56 55 VAL B C 1
ATOM 1773 O O . VAL B 1 55 ? 0.817 -9.039 -14.844 1 95.56 55 VAL B O 1
ATOM 1776 N N . PHE B 1 56 ? 2.746 -10.016 -15.414 1 96 56 PHE B N 1
ATOM 1777 C CA . PHE B 1 56 ? 3.299 -8.836 -16.062 1 96 56 PHE B CA 1
ATOM 1778 C C . PHE B 1 56 ? 3.207 -8.969 -17.578 1 96 56 PHE B C 1
ATOM 1780 O O . PHE B 1 56 ? 3.541 -8.031 -18.312 1 96 56 PHE B O 1
ATOM 1787 N N . GLY B 1 57 ? 2.723 -10.133 -18.047 1 95.5 57 GLY B N 1
ATOM 1788 C CA . GLY B 1 57 ? 2.781 -10.398 -19.484 1 95.5 57 GLY B CA 1
ATOM 1789 C C . GLY B 1 57 ? 4.16 -10.82 -19.953 1 95.5 57 GLY B C 1
ATOM 1790 O O . GLY B 1 57 ? 4.938 -11.391 -19.188 1 95.5 57 GLY B O 1
ATOM 1791 N N . SER B 1 58 ? 4.375 -10.711 -21.25 1 95.75 58 SER B N 1
ATOM 1792 C CA . SER B 1 58 ? 5.656 -11.062 -21.859 1 95.75 58 SER B CA 1
ATOM 1793 C C . SER B 1 58 ? 6.395 -9.82 -22.359 1 95.75 58 SER B C 1
ATOM 1795 O O . SER B 1 58 ? 5.812 -8.734 -22.438 1 95.75 58 SER B O 1
ATOM 1797 N N . GLY B 1 59 ? 7.727 -9.969 -22.516 1 94.94 59 GLY B N 1
ATOM 1798 C CA . GLY B 1 59 ? 8.484 -8.898 -23.141 1 94.94 59 GLY B CA 1
ATOM 1799 C C . GLY B 1 59 ? 9.211 -8.016 -22.156 1 94.94 59 GLY B C 1
ATOM 1800 O O . GLY B 1 59 ? 9.734 -6.961 -22.516 1 94.94 59 GLY B O 1
ATOM 1801 N N . TRP B 1 60 ? 9.219 -8.445 -20.875 1 93 60 TRP B N 1
ATOM 1802 C CA . TRP B 1 60 ? 9.867 -7.602 -19.859 1 93 60 TRP B CA 1
ATOM 1803 C C . TRP B 1 60 ? 11.344 -7.953 -19.719 1 93 60 TRP B C 1
ATOM 1805 O O . TRP B 1 60 ? 12.109 -7.211 -19.109 1 93 60 TRP B O 1
ATOM 1815 N N . GLY B 1 61 ? 11.844 -9.078 -20.391 1 95.94 61 GLY B N 1
ATOM 1816 C CA . GLY B 1 61 ? 13.25 -9.453 -20.391 1 95.94 61 GLY B CA 1
ATOM 1817 C C . GLY B 1 61 ? 13.766 -9.844 -19.031 1 95.94 61 GLY B C 1
ATOM 1818 O O . GLY B 1 61 ? 13.906 -11.031 -18.719 1 95.94 61 GLY B O 1
ATOM 1819 N N . SER B 1 62 ? 14.016 -8.922 -18.203 1 97.62 62 SER B N 1
ATOM 1820 C CA . SER B 1 62 ? 14.43 -9.188 -16.828 1 97.62 62 SER B CA 1
ATOM 1821 C C . SER B 1 62 ? 14.047 -8.031 -15.906 1 97.62 62 SER B C 1
ATOM 1823 O O . SER B 1 62 ? 13.766 -6.926 -16.375 1 97.62 62 SER B O 1
ATOM 1825 N N . PHE B 1 63 ? 13.984 -8.352 -14.672 1 98.12 63 PHE B N 1
ATOM 1826 C CA . PHE B 1 63 ? 13.852 -7.34 -13.633 1 98.12 63 PHE B CA 1
ATOM 1827 C C . PHE B 1 63 ? 14.578 -7.773 -12.359 1 98.12 63 PHE B C 1
ATOM 1829 O O . PHE B 1 63 ? 15.039 -8.914 -12.266 1 98.12 63 PHE B O 1
ATOM 1836 N N . LYS B 1 64 ? 14.828 -6.875 -11.477 1 98.38 64 LYS B N 1
ATOM 1837 C CA . LYS B 1 64 ? 15.359 -7.18 -10.156 1 98.38 64 LYS B CA 1
ATOM 1838 C C . LYS B 1 64 ? 14.281 -7.059 -9.086 1 98.38 64 LYS B C 1
ATOM 1840 O O . LYS B 1 64 ? 13.383 -6.219 -9.195 1 98.38 64 LYS B O 1
ATOM 1845 N N . ILE B 1 65 ? 14.438 -7.848 -8.086 1 98.19 65 ILE B N 1
ATOM 1846 C CA . ILE B 1 65 ? 13.453 -7.844 -7.012 1 98.19 65 ILE B CA 1
ATOM 1847 C C . ILE B 1 65 ? 14.156 -8.023 -5.668 1 98.19 65 ILE B C 1
ATOM 1849 O O . ILE B 1 65 ? 15.172 -8.711 -5.578 1 98.19 65 ILE B O 1
ATOM 1853 N N . ALA B 1 66 ? 13.711 -7.387 -4.668 1 98.06 66 ALA B N 1
ATOM 1854 C CA . ALA B 1 66 ? 14.102 -7.594 -3.277 1 98.06 66 ALA B CA 1
ATOM 1855 C C . ALA B 1 66 ? 12.883 -7.641 -2.361 1 98.06 66 ALA B C 1
ATOM 1857 O O . ALA B 1 66 ? 11.82 -7.121 -2.703 1 98.06 66 ALA B O 1
ATOM 1858 N N . HIS B 1 67 ? 13 -8.328 -1.262 1 97.81 67 HIS B N 1
ATOM 1859 C CA . HIS B 1 67 ? 11.93 -8.43 -0.276 1 97.81 67 HIS B CA 1
ATOM 1860 C C . HIS B 1 67 ? 12.391 -7.934 1.092 1 97.81 67 HIS B C 1
ATOM 1862 O O . HIS B 1 67 ? 13.461 -8.328 1.568 1 97.81 67 HIS B O 1
ATOM 1868 N N . MET B 1 68 ? 11.609 -7.086 1.669 1 97.81 68 MET B N 1
ATOM 1869 C CA . MET B 1 68 ? 11.859 -6.582 3.014 1 97.81 68 MET B CA 1
ATOM 1870 C C . MET B 1 68 ? 10.641 -6.766 3.908 1 97.81 68 MET B C 1
ATOM 1872 O O . MET B 1 68 ? 9.562 -7.113 3.426 1 97.81 68 MET B O 1
ATOM 1876 N N . SER B 1 69 ? 10.82 -6.598 5.207 1 97.38 69 SER B N 1
ATOM 1877 C CA . SER B 1 69 ? 9.75 -6.664 6.188 1 97.38 69 SER B CA 1
ATOM 1878 C C . SER B 1 69 ? 9.836 -5.512 7.188 1 97.38 69 SER B C 1
ATOM 1880 O O . SER B 1 69 ? 10.93 -5.152 7.629 1 97.38 69 SER B O 1
ATOM 1882 N N . THR B 1 70 ? 8.664 -5 7.562 1 97.62 70 THR B N 1
ATOM 1883 C CA . THR B 1 70 ? 8.586 -3.953 8.578 1 97.62 70 THR B CA 1
ATOM 1884 C C . THR B 1 70 ? 8.672 -4.551 9.977 1 97.62 70 THR B C 1
ATOM 1886 O O . THR B 1 70 ? 8.719 -5.773 10.133 1 97.62 70 THR B O 1
ATOM 1889 N N . GLY B 1 71 ? 8.695 -3.662 10.953 1 94.5 71 GLY B N 1
ATOM 1890 C CA . GLY B 1 71 ? 8.805 -4.098 12.336 1 94.5 71 GLY B CA 1
ATOM 1891 C C . GLY B 1 71 ? 7.621 -4.926 12.797 1 94.5 71 GLY B C 1
ATOM 1892 O O . GLY B 1 71 ? 7.723 -5.676 13.773 1 94.5 71 GLY B O 1
ATOM 1893 N N . ASP B 1 72 ? 6.527 -4.805 12.117 1 95.62 72 ASP B N 1
ATOM 1894 C CA . ASP B 1 72 ? 5.309 -5.523 12.477 1 95.62 72 ASP B CA 1
ATOM 1895 C C . ASP B 1 72 ? 4.938 -6.543 11.398 1 95.62 72 ASP B C 1
ATOM 1897 O O . ASP B 1 72 ? 3.76 -6.859 11.219 1 95.62 72 ASP B O 1
ATOM 1901 N N . ARG B 1 73 ? 5.879 -6.922 10.508 1 95.38 73 ARG B N 1
ATOM 1902 C CA . ARG B 1 73 ? 5.832 -8.117 9.672 1 95.38 73 ARG B CA 1
ATOM 1903 C C . ARG B 1 73 ? 5.031 -7.859 8.398 1 95.38 73 ARG B C 1
ATOM 1905 O O . ARG B 1 73 ? 4.543 -8.797 7.766 1 95.38 73 ARG B O 1
ATOM 1912 N N . ILE B 1 74 ? 4.781 -6.621 8.125 1 98.25 74 ILE B N 1
ATOM 1913 C CA . ILE B 1 74 ? 4.25 -6.289 6.805 1 98.25 74 ILE B CA 1
ATOM 1914 C C . ILE B 1 74 ? 5.371 -6.332 5.77 1 98.25 74 ILE B C 1
ATOM 1916 O O . ILE B 1 74 ? 6.441 -5.754 5.977 1 98.25 74 ILE B O 1
ATOM 1920 N N . GLY B 1 75 ? 5.117 -7.059 4.668 1 98.38 75 GLY B N 1
ATOM 1921 C CA . GLY B 1 75 ? 6.113 -7.172 3.615 1 98.38 75 GLY B CA 1
ATOM 1922 C C . GLY B 1 75 ? 6.191 -5.941 2.732 1 98.38 75 GLY B C 1
ATOM 1923 O O . GLY B 1 75 ? 5.184 -5.266 2.51 1 98.38 75 GLY B O 1
ATOM 1924 N N . VAL B 1 76 ? 7.348 -5.688 2.225 1 98.69 76 VAL B N 1
ATOM 1925 C CA . VAL B 1 76 ? 7.59 -4.703 1.174 1 98.69 76 VAL B CA 1
ATOM 1926 C C . VAL B 1 76 ? 8.32 -5.363 0.005 1 98.69 76 VAL B C 1
ATOM 1928 O O . VAL B 1 76 ? 9.5 -5.703 0.11 1 98.69 76 VAL B O 1
ATOM 1931 N N . GLU B 1 77 ? 7.582 -5.582 -1.039 1 98.75 77 GLU B N 1
ATOM 1932 C CA . GLU B 1 77 ? 8.109 -6.133 -2.283 1 98.75 77 GLU B CA 1
ATOM 1933 C C . GLU B 1 77 ? 8.617 -5.031 -3.205 1 98.75 77 GLU B C 1
ATOM 1935 O O . GLU B 1 77 ? 7.852 -4.164 -3.631 1 98.75 77 GLU B O 1
ATOM 1940 N N . ILE B 1 78 ? 9.93 -5.055 -3.514 1 98.81 78 ILE B N 1
ATOM 1941 C CA . ILE B 1 78 ? 10.539 -3.957 -4.258 1 98.81 78 ILE B CA 1
ATOM 1942 C C . ILE B 1 78 ? 10.977 -4.449 -5.633 1 98.81 78 ILE B C 1
ATOM 1944 O O . ILE B 1 78 ? 11.797 -5.367 -5.742 1 98.81 78 ILE B O 1
ATOM 1948 N N . PHE B 1 79 ? 10.453 -3.766 -6.68 1 98.75 79 PHE B N 1
ATOM 1949 C CA . PHE B 1 79 ? 10.766 -4.141 -8.055 1 98.75 79 PHE B CA 1
ATOM 1950 C C . PHE B 1 79 ? 11.586 -3.055 -8.742 1 98.75 79 PHE B C 1
ATOM 1952 O O . PHE B 1 79 ? 11.344 -1.862 -8.531 1 98.75 79 PHE B O 1
ATOM 1959 N N . GLU B 1 80 ? 12.508 -3.469 -9.516 1 98.75 80 GLU B N 1
ATOM 1960 C CA . GLU B 1 80 ? 13.172 -2.635 -10.516 1 98.75 80 GLU B CA 1
ATOM 1961 C C . GLU B 1 80 ? 12.961 -3.188 -11.922 1 98.75 80 GLU B C 1
ATOM 1963 O O . GLU B 1 80 ? 13.547 -4.207 -12.289 1 98.75 80 GLU B O 1
ATOM 1968 N N . PHE B 1 81 ? 12.164 -2.477 -12.656 1 98.25 81 PHE B N 1
ATOM 1969 C CA . PHE B 1 81 ? 11.945 -2.854 -14.047 1 98.25 81 PHE B CA 1
ATOM 1970 C C . PHE B 1 81 ? 12.836 -2.045 -14.977 1 98.25 81 PHE B C 1
ATOM 1972 O O . PHE B 1 81 ? 13.141 -0.88 -14.703 1 98.25 81 PHE B O 1
ATOM 1979 N N . LYS B 1 82 ? 13.18 -2.615 -16.125 1 96.81 82 LYS B N 1
ATOM 1980 C CA . LYS B 1 82 ? 14.078 -1.966 -17.062 1 96.81 82 LYS B CA 1
ATOM 1981 C C . LYS B 1 82 ? 13.469 -0.682 -17.609 1 96.81 82 LYS B C 1
ATOM 1983 O O . LYS B 1 82 ? 14.18 0.292 -17.875 1 96.81 82 LYS B O 1
ATOM 1988 N N . ASN B 1 83 ? 12.211 -0.652 -17.797 1 96.88 83 ASN B N 1
ATOM 1989 C CA . ASN B 1 83 ? 11.531 0.502 -18.375 1 96.88 83 ASN B CA 1
ATOM 1990 C C . ASN B 1 83 ? 10.898 1.378 -17.297 1 96.88 83 ASN B C 1
ATOM 1992 O O . ASN B 1 83 ? 9.883 2.035 -17.531 1 96.88 83 ASN B O 1
ATOM 1996 N N . ASN B 1 84 ? 11.445 1.312 -16.125 1 97.94 84 ASN B N 1
ATOM 1997 C CA . ASN B 1 84 ? 10.914 2.135 -15.039 1 97.94 84 ASN B CA 1
ATOM 1998 C C . ASN B 1 84 ? 10.781 3.596 -15.461 1 97.94 84 ASN B C 1
ATOM 2000 O O . ASN B 1 84 ? 11.656 4.129 -16.156 1 97.94 84 ASN B O 1
ATOM 2004 N N . GLU B 1 85 ? 9.688 4.211 -14.977 1 96.75 85 GLU B N 1
ATOM 2005 C CA . GLU B 1 85 ? 9.398 5.613 -15.258 1 96.75 85 GLU B CA 1
ATOM 2006 C C . GLU B 1 85 ? 9.156 6.391 -13.969 1 96.75 85 GLU B C 1
ATOM 2008 O O . GLU B 1 85 ? 8.367 5.969 -13.117 1 96.75 85 GLU B O 1
ATOM 2013 N N . ARG B 1 86 ? 9.844 7.488 -13.812 1 91.5 86 ARG B N 1
ATOM 2014 C CA . ARG B 1 86 ? 9.602 8.383 -12.688 1 91.5 86 ARG B CA 1
ATOM 2015 C C . ARG B 1 86 ? 8.234 9.055 -12.812 1 91.5 86 ARG B C 1
ATOM 2017 O O . ARG B 1 86 ? 7.844 9.492 -13.898 1 91.5 86 ARG B O 1
ATOM 2024 N N . PRO B 1 87 ? 7.629 9.031 -11.742 1 86.19 87 PRO B N 1
ATOM 2025 C CA . PRO B 1 87 ? 6.328 9.703 -11.836 1 86.19 87 PRO B CA 1
ATOM 2026 C C . PRO B 1 87 ? 6.457 11.203 -12.078 1 86.19 87 PRO B C 1
ATOM 2028 O O . PRO B 1 87 ? 7.363 11.844 -11.547 1 86.19 87 PRO B O 1
ATOM 2031 N N . LYS B 1 88 ? 5.633 11.719 -12.945 1 85.38 88 LYS B N 1
ATOM 2032 C CA . LYS B 1 88 ? 5.633 13.156 -13.219 1 85.38 88 LYS B CA 1
ATOM 2033 C C . LYS B 1 88 ? 4.758 13.898 -12.219 1 85.38 88 LYS B C 1
ATOM 2035 O O . LYS B 1 88 ? 5.102 15.008 -11.789 1 85.38 88 LYS B O 1
ATOM 2040 N N . ASP B 1 89 ? 3.73 13.312 -11.844 1 89.62 89 ASP B N 1
ATOM 2041 C CA . ASP B 1 89 ? 2.758 13.922 -10.938 1 89.62 89 ASP B CA 1
ATOM 2042 C C . ASP B 1 89 ? 2.303 12.922 -9.875 1 89.62 89 ASP B C 1
ATOM 2044 O O . ASP B 1 89 ? 2.527 11.719 -10.016 1 89.62 89 ASP B O 1
ATOM 2048 N N . PHE B 1 90 ? 1.873 13.516 -8.75 1 94.38 90 PHE B N 1
ATOM 2049 C CA . PHE B 1 90 ? 1.158 12.703 -7.77 1 94.38 90 PHE B CA 1
ATOM 2050 C C . PHE B 1 90 ? -0.277 12.453 -8.219 1 94.38 90 PHE B C 1
ATOM 2052 O O . PHE B 1 90 ? -1.163 13.273 -7.965 1 94.38 90 PHE B O 1
ATOM 2059 N N . GLU B 1 91 ? -0.491 11.289 -8.828 1 93.75 91 GLU B N 1
ATOM 2060 C CA . GLU B 1 91 ? -1.764 11.023 -9.492 1 93.75 91 GLU B CA 1
ATOM 2061 C C . GLU B 1 91 ? -2.74 10.328 -8.555 1 93.75 91 GLU B C 1
ATOM 2063 O O . GLU B 1 91 ? -3.268 9.258 -8.875 1 93.75 91 GLU B O 1
ATOM 2068 N N . TYR B 1 92 ? -3.08 11.023 -7.496 1 96.06 92 TYR B N 1
ATOM 2069 C CA . TYR B 1 92 ? -3.885 10.469 -6.41 1 96.06 92 TYR B CA 1
ATOM 2070 C C . TYR B 1 92 ? -5.324 10.242 -6.859 1 96.06 92 TYR B C 1
ATOM 2072 O O . TYR B 1 92 ? -6.078 9.523 -6.203 1 96.06 92 TYR B O 1
ATOM 2080 N N . TRP B 1 93 ? -5.793 10.789 -7.965 1 95.88 93 TRP B N 1
ATOM 2081 C CA . TRP B 1 93 ? -7.188 10.695 -8.383 1 95.88 93 TRP B CA 1
ATOM 2082 C C . TRP B 1 93 ? -7.426 9.43 -9.195 1 95.88 93 TRP B C 1
ATOM 2084 O O . TRP B 1 93 ? -8.578 9.047 -9.438 1 95.88 93 TRP B O 1
ATOM 2094 N N . LYS B 1 94 ? -6.383 8.734 -9.656 1 96.19 94 LYS B N 1
ATOM 2095 C CA . LYS B 1 94 ? -6.543 7.516 -10.438 1 96.19 94 LYS B CA 1
ATOM 2096 C C . LYS B 1 94 ? -6.844 6.32 -9.539 1 96.19 94 LYS B C 1
ATOM 2098 O O . LYS B 1 94 ? -6.242 6.168 -8.477 1 96.19 94 LYS B O 1
ATOM 2103 N N . THR B 1 95 ? -7.785 5.473 -9.984 1 98.06 95 THR B N 1
ATOM 2104 C CA . THR B 1 95 ? -8.07 4.246 -9.25 1 98.06 95 THR B CA 1
ATOM 2105 C C . THR B 1 95 ? -6.812 3.396 -9.102 1 98.06 95 THR B C 1
ATOM 2107 O O . THR B 1 95 ? -6.27 2.904 -10.094 1 98.06 95 THR B O 1
ATOM 2110 N N . SER B 1 96 ? -6.324 3.264 -7.863 1 97.62 96 SER B N 1
ATOM 2111 C CA . SER B 1 96 ? -5.09 2.557 -7.539 1 97.62 96 SER B CA 1
ATOM 2112 C C . SER B 1 96 ? -4.781 2.641 -6.047 1 97.62 96 SER B C 1
ATOM 2114 O O . SER B 1 96 ? -5.512 3.283 -5.293 1 97.62 96 SER B O 1
ATOM 2116 N N . THR B 1 97 ? -3.883 1.845 -5.574 1 98.25 97 THR B N 1
ATOM 2117 C CA . THR B 1 97 ? -3.176 2.145 -4.336 1 98.25 97 THR B CA 1
ATOM 2118 C C . THR B 1 97 ? -2.135 3.24 -4.559 1 98.25 97 THR B C 1
ATOM 2120 O O . THR B 1 97 ? -1.137 3.025 -5.246 1 98.25 97 THR B O 1
ATOM 2123 N N . PHE B 1 98 ? -2.348 4.406 -3.932 1 97.06 98 PHE B N 1
ATOM 2124 C CA . PHE B 1 98 ? -1.503 5.488 -4.426 1 97.06 98 PHE B CA 1
ATOM 2125 C C . PHE B 1 98 ? -0.516 5.938 -3.355 1 97.06 98 PHE B C 1
ATOM 2127 O O . PHE B 1 98 ? 0.358 6.766 -3.619 1 97.06 98 PHE B O 1
ATOM 2134 N N . HIS B 1 99 ? -0.621 5.383 -2.107 1 98.69 99 HIS B N 1
ATOM 2135 C CA . HIS B 1 99 ? 0.444 5.594 -1.134 1 98.69 99 HIS B CA 1
ATOM 2136 C C . HIS B 1 99 ? 0.354 4.586 0.007 1 98.69 99 HIS B C 1
ATOM 2138 O O . HIS B 1 99 ? -0.663 3.904 0.161 1 98.69 99 HIS B O 1
ATOM 2144 N N . PHE B 1 100 ? 1.494 4.48 0.727 1 98.88 100 PHE B N 1
ATOM 2145 C CA . PHE B 1 100 ? 1.504 3.814 2.023 1 98.88 100 PHE B CA 1
ATOM 2146 C C . PHE B 1 100 ? 1.92 4.781 3.127 1 98.88 100 PHE B C 1
ATOM 2148 O O . PHE B 1 100 ? 2.178 5.957 2.863 1 98.88 100 PHE B O 1
ATOM 2155 N N . CYS B 1 101 ? 1.821 4.277 4.348 1 98.88 101 CYS B N 1
ATOM 2156 C CA . CYS B 1 101 ? 2.176 5.082 5.512 1 98.88 101 CYS B CA 1
ATOM 2157 C C . CYS B 1 101 ? 2.887 4.242 6.562 1 98.88 101 CYS B C 1
ATOM 2159 O O . CYS B 1 101 ? 2.518 3.088 6.797 1 98.88 101 CYS B O 1
ATOM 2161 N N . VAL B 1 102 ? 3.848 4.844 7.164 1 98.75 102 VAL B N 1
ATOM 2162 C CA . VAL B 1 102 ? 4.504 4.246 8.32 1 98.75 102 VAL B CA 1
ATOM 2163 C C . VAL B 1 102 ? 4.188 5.062 9.578 1 98.75 102 VAL B C 1
ATOM 2165 O O . VAL B 1 102 ? 3.67 6.18 9.477 1 98.75 102 VAL B O 1
ATOM 2168 N N . GLN B 1 103 ? 4.445 4.426 10.695 1 98.31 103 GLN B N 1
ATOM 2169 C CA . GLN B 1 103 ? 4.211 5.078 11.977 1 98.31 103 GLN B CA 1
ATOM 2170 C C . GLN B 1 103 ? 5.52 5.32 12.719 1 98.31 103 GLN B C 1
ATOM 2172 O O . GLN B 1 103 ? 6.371 4.434 12.797 1 98.31 103 GLN B O 1
ATOM 2177 N N . ASP B 1 104 ? 5.691 6.508 13.195 1 97.69 104 ASP B N 1
ATOM 2178 C CA . ASP B 1 104 ? 6.816 6.859 14.062 1 97.69 104 ASP B CA 1
ATOM 2179 C C . ASP B 1 104 ? 6.438 7.984 15.023 1 97.69 104 ASP B C 1
ATOM 2181 O O . ASP B 1 104 ? 6.121 9.094 14.586 1 97.69 104 ASP B O 1
ATOM 2185 N N . PRO B 1 105 ? 6.562 7.715 16.344 1 96.5 105 PRO B N 1
ATOM 2186 C CA . PRO B 1 105 ? 6.23 8.789 17.281 1 96.5 105 PRO B CA 1
ATOM 2187 C C . PRO B 1 105 ? 7.18 9.977 17.172 1 96.5 105 PRO B C 1
ATOM 2189 O O . PRO B 1 105 ? 6.824 11.094 17.562 1 96.5 105 PRO B O 1
ATOM 2192 N N . ASP B 1 106 ? 8.367 9.742 16.766 1 97.19 106 ASP B N 1
ATOM 2193 C CA . ASP B 1 106 ? 9.289 10.836 16.453 1 97.19 106 ASP B CA 1
ATOM 2194 C C . ASP B 1 106 ? 9.211 11.219 14.977 1 97.19 106 ASP B C 1
ATOM 2196 O O . ASP B 1 106 ? 10.188 11.078 14.242 1 97.19 106 ASP B O 1
ATOM 2200 N N . ILE B 1 107 ? 8.086 11.766 14.633 1 98.06 107 ILE B N 1
ATOM 2201 C CA . ILE B 1 107 ? 7.785 12.094 13.242 1 98.06 107 ILE B CA 1
ATOM 2202 C C . ILE B 1 107 ? 8.797 13.117 12.727 1 98.06 107 ILE B C 1
ATOM 2204 O O . ILE B 1 107 ? 9.281 13 11.602 1 98.06 107 ILE B O 1
ATOM 2208 N N . GLU B 1 108 ? 9.195 14.102 13.492 1 98.38 108 GLU B N 1
ATOM 2209 C CA . GLU B 1 108 ? 10.164 15.102 13.07 1 98.38 108 GLU B CA 1
ATOM 2210 C C . GLU B 1 108 ? 11.523 14.477 12.773 1 98.38 108 GLU B C 1
ATOM 2212 O O . GLU B 1 108 ? 12.156 14.789 11.766 1 98.38 108 GLU B O 1
ATOM 2217 N N . GLY B 1 109 ? 11.945 13.602 13.68 1 98.06 109 GLY B N 1
ATOM 2218 C CA . GLY B 1 109 ? 13.219 12.922 13.492 1 98.06 109 GLY B CA 1
ATOM 2219 C C . GLY B 1 109 ? 13.258 12.062 12.242 1 98.06 109 GLY B C 1
ATOM 2220 O O . GLY B 1 109 ? 14.258 12.062 11.516 1 98.06 109 GLY B O 1
ATOM 2221 N N . LEU B 1 110 ? 12.18 11.328 12.023 1 98.19 110 LEU B N 1
ATOM 2222 C CA . LEU B 1 110 ? 12.141 10.477 10.844 1 98.19 110 LEU B CA 1
ATOM 2223 C C . LEU B 1 110 ? 12.148 11.312 9.57 1 98.19 110 LEU B C 1
ATOM 2225 O O . LEU B 1 110 ? 12.836 10.969 8.602 1 98.19 110 LEU B O 1
ATOM 2229 N N . VAL B 1 111 ? 11.391 12.391 9.531 1 98.69 111 VAL B N 1
ATOM 2230 C CA . VAL B 1 111 ? 11.352 13.25 8.359 1 98.69 111 VAL B CA 1
ATOM 2231 C C . VAL B 1 111 ? 12.742 13.82 8.078 1 98.69 111 VAL B C 1
ATOM 2233 O O . VAL B 1 111 ? 13.195 13.836 6.934 1 98.69 111 VAL B O 1
ATOM 2236 N N . LYS B 1 112 ? 13.414 14.258 9.117 1 98.69 112 LYS B N 1
ATOM 2237 C CA . LYS B 1 112 ? 14.781 14.75 8.969 1 98.69 112 LYS B CA 1
ATOM 2238 C C . LYS B 1 112 ? 15.68 13.68 8.359 1 98.69 112 LYS B C 1
ATOM 2240 O O . LYS B 1 112 ? 16.5 13.977 7.484 1 98.69 112 LYS B O 1
ATOM 2245 N N . LYS B 1 113 ? 15.562 12.523 8.859 1 98.19 113 LYS B N 1
ATOM 2246 C CA . LYS B 1 113 ? 16.359 11.414 8.352 1 98.19 113 LYS B CA 1
ATOM 2247 C C . LYS B 1 113 ? 16.062 11.141 6.879 1 98.19 113 LYS B C 1
ATOM 2249 O O . LYS B 1 113 ? 16.969 10.891 6.086 1 98.19 113 LYS B O 1
ATOM 2254 N N . ILE B 1 114 ? 14.773 11.117 6.5 1 98.69 114 ILE B N 1
ATOM 2255 C CA . ILE B 1 114 ? 14.359 10.922 5.117 1 98.69 114 ILE B CA 1
ATOM 2256 C C . ILE B 1 114 ? 15.016 11.969 4.227 1 98.69 114 ILE B C 1
ATOM 2258 O O . ILE B 1 114 ? 15.609 11.633 3.195 1 98.69 114 ILE B O 1
ATOM 2262 N N . VAL B 1 115 ? 14.961 13.172 4.637 1 98.88 115 VAL B N 1
ATOM 2263 C CA . VAL B 1 115 ? 15.523 14.266 3.854 1 98.88 115 VAL B CA 1
ATOM 2264 C C . VAL B 1 115 ? 17.047 14.125 3.781 1 98.88 115 VAL B C 1
ATOM 2266 O O . VAL B 1 115 ? 17.641 14.289 2.713 1 98.88 115 VAL B O 1
ATOM 2269 N N . ALA B 1 116 ? 17.688 13.781 4.832 1 98.69 116 ALA B N 1
ATOM 2270 C CA . ALA B 1 116 ? 19.141 13.617 4.898 1 98.69 116 ALA B CA 1
ATOM 2271 C C . ALA B 1 116 ? 19.625 12.508 3.961 1 98.69 116 ALA B C 1
ATOM 2273 O O . ALA B 1 116 ? 20.781 12.492 3.547 1 98.69 116 ALA B O 1
ATOM 2274 N N . HIS B 1 117 ? 18.75 11.641 3.646 1 98.31 117 HIS B N 1
ATOM 2275 C CA . HIS B 1 117 ? 19.125 10.516 2.801 1 98.31 117 HIS B CA 1
ATOM 2276 C C . HIS B 1 117 ? 18.594 10.688 1.385 1 98.31 117 HIS B C 1
ATOM 2278 O O . HIS B 1 117 ? 18.422 9.703 0.658 1 98.31 117 HIS B O 1
ATOM 2284 N N . GLY B 1 118 ? 18.188 11.859 1.026 1 98.44 118 GLY B N 1
ATOM 2285 C CA . GLY B 1 118 ? 17.891 12.172 -0.362 1 98.44 118 GLY B CA 1
ATOM 2286 C C . GLY B 1 118 ? 16.406 12.266 -0.651 1 98.44 118 GLY B C 1
ATOM 2287 O O . GLY B 1 118 ? 16 12.539 -1.784 1 98.44 118 GLY B O 1
ATOM 2288 N N . GLY B 1 119 ? 15.523 12.055 0.36 1 98.62 119 GLY B N 1
ATOM 2289 C CA . GLY B 1 119 ? 14.094 12.234 0.199 1 98.62 119 GLY B CA 1
ATOM 2290 C C . GLY B 1 119 ? 13.656 13.68 0.349 1 98.62 119 GLY B C 1
ATOM 2291 O O . GLY B 1 119 ? 14.492 14.586 0.364 1 98.62 119 GLY B O 1
ATOM 2292 N N . LYS B 1 120 ? 12.328 13.875 0.338 1 98.38 120 LYS B N 1
ATOM 2293 C CA . LYS B 1 120 ? 11.75 15.211 0.452 1 98.38 120 LYS B CA 1
ATOM 2294 C C . LYS B 1 120 ? 10.578 15.227 1.425 1 98.38 120 LYS B C 1
ATOM 2296 O O . LYS B 1 120 ? 9.797 14.273 1.47 1 98.38 120 LYS B O 1
ATOM 2301 N N . GLN B 1 121 ? 10.508 16.234 2.195 1 98.75 121 GLN B N 1
ATOM 2302 C CA . GLN B 1 121 ? 9.273 16.578 2.902 1 98.75 121 GLN B CA 1
ATOM 2303 C C . GLN B 1 121 ? 8.328 17.375 2.004 1 98.75 121 GLN B C 1
ATOM 2305 O O . GLN B 1 121 ? 8.648 18.484 1.572 1 98.75 121 GLN B O 1
ATOM 2310 N N . ARG B 1 122 ? 7.121 16.922 1.79 1 98.06 122 ARG B N 1
ATOM 2311 C CA . ARG B 1 122 ? 6.277 17.5 0.746 1 98.06 122 ARG B CA 1
ATOM 2312 C C . ARG B 1 122 ? 5.336 18.547 1.32 1 98.06 122 ARG B C 1
ATOM 2314 O O . ARG B 1 122 ? 4.707 19.297 0.572 1 98.06 122 ARG B O 1
ATOM 2321 N N . MET B 1 123 ? 5.207 18.594 2.586 1 98.44 123 MET B N 1
ATOM 2322 C CA . MET B 1 123 ? 4.312 19.484 3.309 1 98.44 123 MET B CA 1
ATOM 2323 C C . MET B 1 123 ? 4.781 19.688 4.746 1 98.44 123 MET B C 1
ATOM 2325 O O . MET B 1 123 ? 5.582 18.891 5.254 1 98.44 123 MET B O 1
ATOM 2329 N N . PRO B 1 124 ? 4.281 20.734 5.379 1 97.94 124 PRO B N 1
ATOM 2330 C CA . PRO B 1 124 ? 4.559 20.812 6.816 1 97.94 124 PRO B CA 1
ATOM 2331 C C . PRO B 1 124 ? 3.965 19.625 7.586 1 97.94 124 PRO B C 1
ATOM 2333 O O . PRO B 1 124 ? 2.969 19.047 7.152 1 97.94 124 PRO B O 1
ATOM 2336 N N . ILE B 1 125 ? 4.672 19.281 8.625 1 98.25 125 ILE B N 1
ATOM 2337 C CA . ILE B 1 125 ? 4.035 18.344 9.547 1 98.25 125 ILE B CA 1
ATOM 2338 C C . ILE B 1 125 ? 2.775 18.984 10.133 1 98.25 125 ILE B C 1
ATOM 2340 O O . ILE B 1 125 ? 2.824 20.078 10.68 1 98.25 125 ILE B O 1
ATOM 2344 N N . ARG B 1 126 ? 1.643 18.281 9.969 1 97.56 126 ARG B N 1
ATOM 2345 C CA . ARG B 1 126 ? 0.354 18.828 10.398 1 97.56 126 ARG B CA 1
ATOM 2346 C C . ARG B 1 126 ? -0.241 17.984 11.523 1 97.56 126 ARG B C 1
ATOM 2348 O O . ARG B 1 126 ? 0.026 16.781 11.625 1 97.56 126 ARG B O 1
ATOM 2355 N N . GLU B 1 127 ? -1.055 18.688 12.281 1 94 127 GLU B N 1
ATOM 2356 C CA . GLU B 1 127 ? -1.813 18.031 13.344 1 94 127 GLU B CA 1
ATOM 2357 C C . GLU B 1 127 ? -3.266 17.812 12.922 1 94 127 GLU B C 1
ATOM 2359 O O . GLU B 1 127 ? -3.893 18.703 12.352 1 94 127 GLU B O 1
ATOM 2364 N N . TYR B 1 128 ? -3.801 16.688 13.234 1 89.25 128 TYR B N 1
ATOM 2365 C CA . TYR B 1 128 ? -5.199 16.406 12.93 1 89.25 128 TYR B CA 1
ATOM 2366 C C . TYR B 1 128 ? -6.129 17.141 13.883 1 89.25 128 TYR B C 1
ATOM 2368 O O . TYR B 1 128 ? -7.191 17.609 13.477 1 89.25 128 TYR B O 1
ATOM 2376 N N . TYR B 1 129 ? -5.727 17.188 15.148 1 89.5 129 TYR B N 1
ATOM 2377 C CA . TYR B 1 129 ? -6.52 17.797 16.203 1 89.5 129 TYR B CA 1
ATOM 2378 C C . TYR B 1 129 ? -5.688 18.797 17 1 89.5 129 TYR B C 1
ATOM 2380 O O . TYR B 1 129 ? -5.465 18.625 18.203 1 89.5 129 TYR B O 1
ATOM 2388 N N . PRO B 1 130 ? -5.445 19.891 16.328 1 91.19 130 PRO B N 1
ATOM 2389 C CA . PRO B 1 130 ? -4.582 20.859 17.016 1 91.19 130 PRO B CA 1
ATOM 2390 C C . PRO B 1 130 ? -5.133 21.281 18.375 1 91.19 130 PRO B C 1
ATOM 2392 O O . PRO B 1 130 ? -6.305 21.672 18.469 1 91.19 130 PRO B O 1
ATOM 2395 N N . GLY B 1 131 ? -4.223 21.234 19.328 1 91.12 131 GLY B N 1
ATOM 2396 C CA . GLY B 1 131 ? -4.57 21.672 20.672 1 91.12 131 GLY B CA 1
ATOM 2397 C C . GLY B 1 131 ? -5.352 20.641 21.453 1 91.12 131 GLY B C 1
ATOM 2398 O O . GLY B 1 131 ? -5.555 20.781 22.656 1 91.12 131 GLY B O 1
ATOM 2399 N N . GLU B 1 132 ? -5.844 19.609 20.828 1 91.5 132 GLU B N 1
ATOM 2400 C CA . GLU B 1 132 ? -6.684 18.609 21.484 1 91.5 132 GLU B CA 1
ATOM 2401 C C . GLU B 1 132 ? -5.969 17.266 21.578 1 91.5 132 GLU B C 1
ATOM 2403 O O . GLU B 1 132 ? -5.941 16.656 22.656 1 91.5 132 GLU B O 1
ATOM 2408 N N . LYS B 1 133 ? -5.41 16.812 20.516 1 91.44 133 LYS B N 1
ATOM 2409 C CA . LYS B 1 133 ? -4.668 15.547 20.469 1 91.44 133 LYS B CA 1
ATOM 2410 C C . LYS B 1 133 ? -3.316 15.734 19.781 1 91.44 133 LYS B C 1
ATOM 2412 O O . LYS B 1 133 ? -3.16 16.609 18.922 1 91.44 133 LYS B O 1
ATOM 2417 N N . PRO B 1 134 ? -2.312 14.938 20.109 1 93.06 134 PRO B N 1
ATOM 2418 C CA . PRO B 1 134 ? -0.961 15.102 19.578 1 93.06 134 PRO B CA 1
ATOM 2419 C C . PRO B 1 134 ? -0.757 14.336 18.266 1 93.06 134 PRO B C 1
ATOM 2421 O O . PRO B 1 134 ? 0.376 14 17.906 1 93.06 134 PRO B O 1
ATOM 2424 N N . TYR B 1 135 ? -1.793 13.977 17.562 1 94.94 135 TYR B N 1
ATOM 2425 C CA . TYR B 1 135 ? -1.678 13.156 16.359 1 94.94 135 TYR B CA 1
ATOM 2426 C C . TYR B 1 135 ? -1.203 13.984 15.18 1 94.94 135 TYR B C 1
ATOM 2428 O O . TYR B 1 135 ? -1.839 14.977 14.812 1 94.94 135 TYR B O 1
ATOM 2436 N N . LYS B 1 136 ? -0.07 13.578 14.523 1 96.88 136 LYS B N 1
ATOM 2437 C CA . LYS B 1 136 ? 0.537 14.32 13.422 1 96.88 136 LYS B CA 1
ATOM 2438 C C . LYS B 1 136 ? 0.716 13.43 12.195 1 96.88 136 LYS B C 1
ATOM 2440 O O . LYS B 1 136 ? 0.807 12.203 12.32 1 96.88 136 LYS B O 1
ATOM 2445 N N . MET B 1 137 ? 0.762 14.102 11.125 1 98.12 137 MET B N 1
ATOM 2446 C CA . MET B 1 137 ? 1.046 13.414 9.867 1 98.12 137 MET B CA 1
ATOM 2447 C C . MET B 1 137 ? 1.824 14.312 8.922 1 98.12 137 MET B C 1
ATOM 2449 O O . MET B 1 137 ? 1.867 15.531 9.109 1 98.12 137 MET B O 1
ATOM 2453 N N . VAL B 1 138 ? 2.51 13.703 7.953 1 98.81 138 VAL B N 1
ATOM 2454 C CA . VAL B 1 138 ? 3.209 14.414 6.891 1 98.81 138 VAL B CA 1
ATOM 2455 C C . VAL B 1 138 ? 3.334 13.523 5.66 1 98.81 138 VAL B C 1
ATOM 2457 O O . VAL B 1 138 ? 3.531 12.312 5.785 1 98.81 138 VAL B O 1
ATOM 2460 N N . TYR B 1 139 ? 3.158 14.109 4.473 1 98.81 139 TYR B N 1
ATOM 2461 C CA . TYR B 1 139 ? 3.547 13.438 3.234 1 98.81 139 TYR B CA 1
ATOM 2462 C C . TYR B 1 139 ? 5.02 13.68 2.922 1 98.81 139 TYR B C 1
ATOM 2464 O O . TYR B 1 139 ? 5.504 14.812 3.02 1 98.81 139 TYR B O 1
ATOM 2472 N N . VAL B 1 140 ? 5.672 12.633 2.551 1 98.75 140 VAL B N 1
ATOM 2473 C CA . VAL B 1 140 ? 7.078 12.695 2.162 1 98.75 140 VAL B CA 1
ATOM 2474 C C . VAL B 1 140 ? 7.281 11.953 0.842 1 98.75 140 VAL B C 1
ATOM 2476 O O . VAL B 1 140 ? 6.332 11.406 0.279 1 98.75 140 VAL B O 1
ATOM 2479 N N . GLU B 1 141 ? 8.492 12.07 0.332 1 98.12 141 GLU B N 1
ATOM 2480 C CA . GLU B 1 141 ? 8.945 11.398 -0.883 1 98.12 141 GLU B CA 1
ATOM 2481 C C . GLU B 1 141 ? 10.297 10.719 -0.666 1 98.12 141 GLU B C 1
ATOM 2483 O O . GLU B 1 141 ? 11.195 11.297 -0.046 1 98.12 141 GLU B O 1
ATOM 2488 N N . ASP B 1 142 ? 10.391 9.453 -1.081 1 98.31 142 ASP B N 1
ATOM 2489 C CA . ASP B 1 142 ? 11.711 8.844 -1.018 1 98.31 142 ASP B CA 1
ATOM 2490 C C . ASP B 1 142 ? 12.625 9.398 -2.107 1 98.31 142 ASP B C 1
ATOM 2492 O O . ASP B 1 142 ? 12.203 10.219 -2.922 1 98.31 142 ASP B O 1
ATOM 2496 N N . PRO B 1 143 ? 13.914 8.984 -2.178 1 98 143 PRO B N 1
ATOM 2497 C CA . PRO B 1 143 ? 14.836 9.555 -3.156 1 98 143 PRO B CA 1
ATOM 2498 C C . PRO B 1 143 ? 14.453 9.234 -4.598 1 98 143 PRO B C 1
ATOM 2500 O O . PRO B 1 143 ? 15.016 9.805 -5.535 1 98 143 PRO B O 1
ATOM 2503 N N . PHE B 1 144 ? 13.5 8.375 -4.836 1 97.69 144 PHE B N 1
ATOM 2504 C CA . PHE B 1 144 ? 13.164 7.84 -6.152 1 97.69 144 PHE B CA 1
ATOM 2505 C C . PHE B 1 144 ? 11.875 8.461 -6.676 1 97.69 144 PHE B C 1
ATOM 2507 O O . PHE B 1 144 ? 11.484 8.211 -7.816 1 97.69 144 PHE B O 1
ATOM 2514 N N . GLY B 1 145 ? 11.227 9.188 -5.824 1 97.19 145 GLY B N 1
ATOM 2515 C CA . GLY B 1 145 ? 10 9.844 -6.242 1 97.19 145 GLY B CA 1
ATOM 2516 C C . GLY B 1 145 ? 8.75 9.164 -5.719 1 97.19 145 GLY B C 1
ATOM 2517 O O . GLY B 1 145 ? 7.633 9.578 -6.035 1 97.19 145 GLY B O 1
ATOM 2518 N N . LEU B 1 146 ? 8.867 8.156 -5 1 97.88 146 LEU B N 1
ATOM 2519 C CA . LEU B 1 146 ? 7.719 7.473 -4.406 1 97.88 146 LEU B CA 1
ATOM 2520 C C . LEU B 1 146 ? 7.195 8.242 -3.199 1 97.88 146 LEU B C 1
ATOM 2522 O O . LEU B 1 146 ? 7.965 8.609 -2.307 1 97.88 146 LEU B O 1
ATOM 2526 N N . ILE B 1 147 ? 5.902 8.492 -3.166 1 98.06 147 ILE B N 1
ATOM 2527 C CA . ILE B 1 147 ? 5.273 9.305 -2.131 1 98.06 147 ILE B CA 1
ATOM 2528 C C . ILE B 1 147 ? 4.637 8.406 -1.077 1 98.06 147 ILE B C 1
ATOM 2530 O O . ILE B 1 147 ? 3.982 7.414 -1.412 1 98.06 147 ILE B O 1
ATOM 2534 N N . PHE B 1 148 ? 4.898 8.688 0.203 1 98.75 148 PHE B N 1
ATOM 2535 C CA . PHE B 1 148 ? 4.254 8 1.315 1 98.75 148 PHE B CA 1
ATOM 2536 C C . PHE B 1 148 ? 4.07 8.945 2.5 1 98.75 148 PHE B C 1
ATOM 2538 O O . PHE B 1 148 ? 4.391 10.133 2.41 1 98.75 148 PHE B O 1
ATOM 2545 N N . GLU B 1 149 ? 3.438 8.375 3.615 1 98.88 149 GLU B N 1
ATOM 2546 C CA . GLU B 1 149 ? 3.137 9.195 4.785 1 98.88 149 GLU B CA 1
ATOM 2547 C C . GLU B 1 149 ? 3.875 8.688 6.02 1 98.88 149 GLU B C 1
ATOM 2549 O O . GLU B 1 149 ? 4.27 7.52 6.078 1 98.88 149 GLU B O 1
ATOM 2554 N N . VAL B 1 150 ? 4.031 9.602 6.902 1 98.75 150 VAL B N 1
ATOM 2555 C CA . VAL B 1 150 ? 4.445 9.281 8.266 1 98.75 150 VAL B CA 1
ATOM 2556 C C . VAL B 1 150 ? 3.381 9.75 9.25 1 98.75 150 VAL B C 1
ATOM 2558 O O . VAL B 1 150 ? 2.977 10.922 9.227 1 98.75 150 VAL B O 1
ATOM 2561 N N . TYR B 1 151 ? 2.92 8.797 10.039 1 98.62 151 TYR B N 1
ATOM 2562 C CA . TYR B 1 151 ? 2.016 9.102 11.141 1 98.62 151 TYR B CA 1
ATOM 2563 C C . TYR B 1 151 ? 2.734 9.008 12.484 1 98.62 151 TYR B C 1
ATOM 2565 O O . TYR B 1 151 ? 3.545 8.102 12.695 1 98.62 151 TYR B O 1
ATOM 2573 N N . SER B 1 152 ? 2.371 9.875 13.391 1 97.75 152 SER B N 1
ATOM 2574 C CA . SER B 1 152 ? 2.957 9.82 14.727 1 97.75 152 SER B CA 1
ATOM 2575 C C . SER B 1 152 ? 2.285 8.742 15.57 1 97.75 152 SER B C 1
ATOM 2577 O O . SER B 1 152 ? 2.891 8.219 16.516 1 97.75 152 SER B O 1
ATOM 2579 N N . HIS B 1 153 ? 1.059 8.422 15.375 1 96.5 153 HIS B N 1
ATOM 2580 C CA . HIS B 1 153 ? 0.251 7.484 16.141 1 96.5 153 HIS B CA 1
ATOM 2581 C C . HIS B 1 153 ? -0.458 6.488 15.234 1 96.5 153 HIS B C 1
ATOM 2583 O O . HIS B 1 153 ? -0.468 6.656 14.016 1 96.5 153 HIS B O 1
ATOM 2589 N N . SER B 1 154 ? -1.027 5.492 15.836 1 95.81 154 SER B N 1
ATOM 2590 C CA . SER B 1 154 ? -1.671 4.441 15.055 1 95.81 154 SER B CA 1
ATOM 2591 C C . SER B 1 154 ? -2.846 4.988 14.25 1 95.81 154 SER B C 1
ATOM 2593 O O . SER B 1 154 ? -3.424 6.02 14.609 1 95.81 154 SER B O 1
ATOM 2595 N N . TYR B 1 155 ? -3.131 4.332 13.195 1 96.56 155 TYR B N 1
ATOM 2596 C CA . TYR B 1 155 ? -4.227 4.711 12.305 1 96.56 155 TYR B CA 1
ATOM 2597 C C . TYR B 1 155 ? -5.555 4.715 13.055 1 96.56 155 TYR B C 1
ATOM 2599 O O . TYR B 1 155 ? -6.324 5.672 12.953 1 96.56 155 TYR B O 1
ATOM 2607 N N . GLU B 1 156 ? -5.816 3.701 13.844 1 93.56 156 GLU B N 1
ATOM 2608 C CA . GLU B 1 156 ? -7.082 3.568 14.562 1 93.56 156 GLU B CA 1
ATOM 2609 C C . GLU B 1 156 ? -7.23 4.656 15.625 1 93.56 156 GLU B C 1
ATOM 2611 O O . GLU B 1 156 ? -8.328 5.18 15.828 1 93.56 156 GLU B O 1
ATOM 2616 N N . LEU B 1 157 ? -6.18 5 16.281 1 91.19 157 LEU B N 1
ATOM 2617 C CA . LEU B 1 157 ? -6.238 6.086 17.25 1 91.19 157 LEU B CA 1
ATOM 2618 C C . LEU B 1 157 ? -6.547 7.414 16.562 1 91.19 157 LEU B C 1
ATOM 2620 O O . LEU B 1 157 ? -7.277 8.242 17.109 1 91.19 157 LEU B O 1
ATOM 2624 N N . THR B 1 158 ? -5.969 7.562 15.414 1 92.31 158 THR B N 1
ATOM 2625 C CA . THR B 1 158 ? -6.098 8.82 14.688 1 92.31 158 THR B CA 1
ATOM 2626 C C . THR B 1 158 ? -7.539 9.039 14.242 1 92.31 158 THR B C 1
ATOM 2628 O O . THR B 1 158 ? -8.047 10.164 14.289 1 92.31 158 THR B O 1
ATOM 2631 N N . TYR B 1 159 ? -8.305 7.992 13.922 1 90.94 159 TYR B N 1
ATOM 2632 C CA . TYR B 1 159 ? -9.586 8.203 13.266 1 90.94 159 TYR B CA 1
ATOM 2633 C C . TYR B 1 159 ? -10.727 7.672 14.125 1 90.94 159 TYR B C 1
ATOM 2635 O O . TYR B 1 159 ? -11.898 7.844 13.781 1 90.94 159 TYR B O 1
ATOM 2643 N N . SER B 1 160 ? -10.438 6.992 15.117 1 84.5 160 SER B N 1
ATOM 2644 C CA . SER B 1 160 ? -11.5 6.512 15.992 1 84.5 160 SER B CA 1
ATOM 2645 C C . SER B 1 160 ? -12.023 7.625 16.891 1 84.5 160 SER B C 1
ATOM 2647 O O . SER B 1 160 ? -11.242 8.406 17.438 1 84.5 160 SER B O 1
ATOM 2649 N N . LYS B 1 161 ? -13.445 7.672 16.734 1 73.25 161 LYS B N 1
ATOM 2650 C CA . LYS B 1 161 ? -14.102 8.602 17.656 1 73.25 161 LYS B CA 1
ATOM 2651 C C . LYS B 1 161 ? -13.906 8.156 19.109 1 73.25 161 LYS B C 1
ATOM 2653 O O . LYS B 1 161 ? -14.047 6.977 19.438 1 73.25 161 LYS B O 1
ATOM 2658 N N . GLY B 1 162 ? -13.312 9 19.906 1 57.38 162 GLY B N 1
ATOM 2659 C CA . GLY B 1 162 ? -13.234 8.695 21.328 1 57.38 162 GLY B CA 1
ATOM 2660 C C . GLY B 1 162 ? -11.82 8.438 21.812 1 57.38 162 GLY B C 1
ATOM 2661 O O . GLY B 1 162 ? -11.586 8.273 23 1 57.38 162 GLY B O 1
ATOM 2662 N N . ALA B 1 163 ? -11.141 8.172 20.781 1 49.62 163 ALA B N 1
ATOM 2663 C CA . ALA B 1 163 ? -9.773 7.961 21.266 1 49.62 163 ALA B CA 1
ATOM 2664 C C . ALA B 1 163 ? -9.156 9.266 21.75 1 49.62 163 ALA B C 1
ATOM 2666 O O . ALA B 1 163 ? -9.203 10.281 21.062 1 49.62 163 ALA B O 1
ATOM 2667 N N . TYR B 1 164 ? -8.711 9.312 22.938 1 48.56 164 TYR B N 1
ATOM 2668 C CA . TYR B 1 164 ? -8.195 10.367 23.812 1 48.56 164 TYR B CA 1
ATOM 2669 C C . TYR B 1 164 ? -9.289 11.375 24.141 1 48.56 164 TYR B C 1
ATOM 2671 O O . TYR B 1 164 ? -10.141 11.688 23.312 1 48.56 164 TYR B O 1
#

Radius of gyration: 19.05 Å; Cα contacts (8 Å, |Δi|>4): 798; chains: 2; bounding box: 44×58×47 Å

Sequence (328 aa):
MNNYPRTFSHIGISVPDVEKAVEFYSSVMGWYQIMKPTVITEESDTPIGQMCIDVFGSGWGSFKIAHMSTGDRIGVEIFEFKNNERPKDFEYWKTSTFHFCVQDPDIEGLVKKIVAHGGKQRMPIREYYPGEKPYKMVYVEDPFGLIFEVYSHSYELTYSKGAYMNNYPRTFSHIGISVPDVEKAVEFYSSVMGWYQIMKPTVITEESDTPIGQMCIDVFGSGWGSFKIAHMSTGDRIGVEIFEFKNNERPKDFEYWKTSTFHFCVQDPDIEGLVKKIVAHGGKQRMPIREYYPGEKPYKMVYVEDPFGLIFEVYSHSYELTYSKGAY

Foldseek 3Di:
DDDDDDDAAADEDEFQDVQLVCVLCCVQQVWAWPFPKDKDAADCPDPVNVVCCVVPNDDQGMKIWTWIAHPVGYIYIYIHGPPDDADPDQPVVDPDDREEEDEALPQVVSQVSQVVSQKAFPDDWDDPDPPPDPWTKTWIGHNRRRIYMYINDDPCLSPPPPRD/DDPDDDDAAADEDEFQDVQLVCVLCCVQQVWAWPFPKDKDAADCPDPVNVVCCVVPNDDQGMKIWTWIAHPVGYIYIYIHGPPDDADPDQPVVDPDDREEEDEALPQVVSQVSQVVSQKAFPDDWDDPDPPPDPWTKTWIAHNRRRIYMYINDDPCLSPPPPND

Secondary structure (DSSP, 8-state):
---PPPEEEEEEEE-S-HHHHHHHIIIII-PEEEEEEEEEE--SSSHHHHHHHHHH-S---EEEEEEEE-TTS-EEEEEEETT-B--SS--TTBSEEEEEEEE-S-HHHHHHHHHHTT-EE-S--EESSTTT---EEEEEE-TTS-EEEEESS-HHHHHSTT--/---PPPEEEEEEEE-S-HHHHHHHIIIII-PEEEEEEEEEE--SSSHHHHHHHHHH-S---EEEEEEEE-TTS-EEEEEEETT-B--SS--TTBSEEEEEEEE-S-HHHHHHHHHHTT-EE-S--EESSTTT---EEEEEE-TTS-EEEEESS-HHHHHSTT--

InterPro domains:
  IPR004360 Glyoxalase/fosfomycin resistance/dioxygenase domain [PF00903] (8-150)
  IPR019883 Lactoylglutathione lyase [TIGR03645] (4-164)
  IPR029068 Glyoxalase/Bleomycin resistance protein/Dihydroxybiphenyl dioxygenase [G3DSA:3.10.180.10] (9-155)
  IPR029068 Glyoxalase/Bleomycin resistance protein/Dihydroxybiphenyl dioxygenase [SSF54593] (1-153)
  IPR037523 Vicinal oxygen chelate (VOC), core domain [PS51819] (7-153)
  IPR051785 Methylmalonyl-CoA/ethylmalonyl-CoA epimerase [PTHR43048] (5-161)

Organism: NCBI:txid1548547

Solvent-accessible surface area (backbone atoms only — not comparable to full-atom values): 17057 Å² total; per-residue (Å²): 129,86,53,73,34,36,31,73,23,30,37,33,33,22,35,80,46,49,68,61,48,53,50,48,43,33,68,68,37,23,33,43,78,58,36,70,77,39,81,46,65,69,46,72,87,44,61,60,29,39,50,48,36,57,74,73,46,80,88,67,58,41,34,36,36,30,34,31,29,32,60,74,62,38,25,42,37,38,31,18,39,82,77,40,37,71,62,90,64,90,67,60,44,36,29,28,42,60,27,44,28,30,36,35,74,56,46,69,60,52,52,50,47,40,38,75,67,56,22,42,75,66,41,72,78,42,46,75,36,74,97,75,47,90,42,36,39,31,46,32,27,46,68,68,61,34,52,35,34,43,23,33,51,57,47,63,56,70,57,33,86,75,56,122,130,87,55,72,34,36,32,73,23,31,37,33,32,22,34,81,46,50,68,61,46,53,49,48,42,33,68,67,39,22,32,43,78,58,37,70,76,40,80,46,64,70,47,70,86,45,61,60,30,38,50,49,35,56,73,71,47,80,88,65,58,43,34,36,37,32,33,31,29,30,60,73,63,38,26,41,38,38,31,18,41,82,77,40,37,69,58,89,64,89,67,61,42,36,29,28,42,60,28,44,26,31,37,35,74,55,46,68,60,51,52,51,47,40,37,76,68,56,21,41,75,66,42,73,79,41,46,74,36,75,95,76,48,90,42,35,37,32,47,32,28,47,68,66,59,33,51,33,34,43,22,33,51,57,47,61,56,72,56,34,86,73,54,123

pLDDT: mean 94.79, std 8.68, range [45.75, 98.88]

Nearest PDB structures (foldseek):
  3e5d-assembly1_A-2  TM=8.033E-01  e=4.712E-07  Listeria monocytogenes serotype 4b str. F2365
  4gym-assembly1_A  TM=6.890E-01  e=1.232E-05  Conexibacter woesei DSM 14684
  3ey7-assembly1_B  TM=6.706E-01  e=8.952E-05  Vibrio cholerae
  3ey8-assembly1_A  TM=6.992E-01  e=5.725E-04  Vibrio cholerae
  3hnq-assembly1_A  TM=6.654E-01  e=3.900E-04  Salmonella enterica subsp. enterica serovar Typhimurium